Protein AF-A0A225AZ23-F1 (afdb_monomer_lite)

Structure (mmCIF, N/CA/C/O backbone):
data_AF-A0A225AZ23-F1
#
_entry.id   AF-A0A225AZ23-F1
#
loop_
_atom_site.group_PDB
_atom_site.id
_atom_site.type_symbol
_atom_site.label_atom_id
_atom_site.label_alt_id
_atom_site.label_comp_id
_atom_site.label_asym_id
_atom_site.label_entity_id
_atom_site.label_seq_id
_atom_site.pdbx_PDB_ins_code
_atom_site.Cartn_x
_atom_site.Cartn_y
_atom_site.Cartn_z
_atom_site.occupancy
_atom_site.B_iso_or_equiv
_atom_site.auth_seq_id
_atom_site.auth_comp_id
_atom_site.auth_asym_id
_atom_site.auth_atom_id
_atom_site.pdbx_PDB_model_num
ATOM 1 N N . MET A 1 1 ? -19.094 1.495 -18.536 1.00 59.00 1 MET A N 1
ATOM 2 C CA . MET A 1 1 ? -19.875 0.259 -18.294 1.00 59.00 1 MET A CA 1
ATOM 3 C C . MET A 1 1 ? -19.667 -0.311 -16.886 1.00 59.00 1 MET A C 1
ATOM 5 O O . MET A 1 1 ? -20.635 -0.439 -16.157 1.00 59.00 1 MET A O 1
ATOM 9 N N . PHE A 1 2 ? -18.431 -0.563 -16.441 1.00 72.12 2 PHE A N 1
ATOM 10 C CA . PHE A 1 2 ? -18.145 -1.158 -15.122 1.00 72.12 2 PHE A CA 1
ATOM 11 C C . PHE A 1 2 ? -18.765 -0.432 -13.899 1.00 72.12 2 PHE A C 1
ATOM 13 O O . PHE A 1 2 ? -19.426 -1.056 -13.073 1.00 72.12 2 PHE A O 1
ATOM 20 N N . ARG A 1 3 ? -18.607 0.899 -13.797 1.00 72.56 3 ARG A N 1
ATOM 21 C CA . ARG A 1 3 ? -19.160 1.708 -12.685 1.00 72.56 3 ARG A CA 1
ATOM 22 C C . ARG A 1 3 ? -20.689 1.621 -12.581 1.00 72.56 3 ARG A C 1
ATOM 24 O O . ARG A 1 3 ? -21.229 1.730 -11.488 1.00 72.56 3 ARG A O 1
ATOM 31 N N . PHE A 1 4 ? -21.365 1.403 -13.708 1.00 80.44 4 PHE A N 1
ATOM 32 C CA . PHE A 1 4 ? -22.816 1.248 -13.760 1.00 80.44 4 PHE A CA 1
ATOM 33 C C . PHE A 1 4 ? -23.246 -0.093 -13.158 1.00 80.44 4 PHE A C 1
ATOM 35 O O . PHE A 1 4 ? -24.118 -0.120 -12.299 1.00 80.44 4 PHE A O 1
ATOM 42 N N . VAL A 1 5 ? -22.559 -1.186 -13.515 1.00 82.56 5 VAL A N 1
ATOM 43 C CA . VAL A 1 5 ? -22.797 -2.518 -12.929 1.00 82.56 5 VAL A CA 1
ATOM 44 C C . VAL A 1 5 ? -22.584 -2.491 -11.414 1.00 82.56 5 VAL A C 1
ATOM 46 O O . VAL A 1 5 ? -23.415 -2.994 -10.666 1.00 82.56 5 VAL A O 1
ATOM 49 N N . TRP A 1 6 ? -21.519 -1.833 -10.950 1.00 83.38 6 TRP A N 1
ATOM 50 C CA . TRP A 1 6 ? -21.277 -1.646 -9.518 1.00 83.38 6 TRP A CA 1
ATOM 51 C C . TRP A 1 6 ? -22.415 -0.880 -8.821 1.00 83.38 6 TRP A C 1
ATOM 53 O O . TRP A 1 6 ? -22.865 -1.294 -7.755 1.00 83.38 6 TRP A O 1
ATOM 63 N N . GLY A 1 7 ? -22.927 0.190 -9.443 1.00 81.56 7 GLY A N 1
ATOM 64 C CA . GLY A 1 7 ? -24.070 0.948 -8.925 1.00 81.56 7 GLY A CA 1
ATOM 65 C C . GLY A 1 7 ? -25.356 0.120 -8.845 1.00 81.56 7 GLY A C 1
ATOM 66 O O . GLY A 1 7 ? -26.044 0.159 -7.830 1.00 81.56 7 GLY A O 1
ATOM 67 N N . VAL A 1 8 ? -25.650 -0.693 -9.863 1.00 84.56 8 VAL A N 1
ATOM 68 C CA . VAL A 1 8 ? -26.821 -1.590 -9.871 1.00 84.56 8 VAL A CA 1
ATOM 69 C C . VAL A 1 8 ? -26.742 -2.624 -8.741 1.00 84.56 8 VAL A C 1
ATOM 71 O O . VAL A 1 8 ? -27.721 -2.828 -8.026 1.00 84.56 8 VAL A O 1
ATOM 74 N N . ILE A 1 9 ? -25.568 -3.224 -8.515 1.00 84.56 9 ILE A N 1
ATOM 75 C CA . ILE A 1 9 ? -25.352 -4.187 -7.419 1.00 84.56 9 ILE A CA 1
ATOM 76 C C . ILE A 1 9 ? -25.534 -3.514 -6.046 1.00 84.56 9 ILE A C 1
ATOM 78 O O . ILE A 1 9 ? -26.037 -4.133 -5.107 1.00 84.56 9 ILE A O 1
ATOM 82 N N . LEU A 1 10 ? -25.173 -2.234 -5.902 1.00 83.69 10 LEU A N 1
ATOM 83 C CA . LEU A 1 10 ? -25.455 -1.496 -4.669 1.00 83.69 10 LEU A CA 1
ATOM 84 C C . LEU A 1 10 ? -26.954 -1.328 -4.423 1.00 83.69 10 LEU A C 1
ATOM 86 O O . LEU A 1 10 ? -27.402 -1.591 -3.311 1.00 83.69 10 LEU A O 1
ATOM 90 N N . PHE A 1 11 ? -27.739 -0.975 -5.441 1.00 84.62 11 PHE A N 1
ATOM 91 C CA . PHE A 1 11 ? -29.196 -0.879 -5.293 1.00 84.62 11 PHE A CA 1
ATOM 92 C C . PHE A 1 11 ? -29.840 -2.220 -4.915 1.00 84.62 11 PHE A C 1
ATOM 94 O O . PHE A 1 11 ? -30.795 -2.244 -4.140 1.00 84.62 11 PHE A O 1
ATOM 101 N N . MET A 1 12 ? -29.273 -3.347 -5.360 1.00 83.19 12 MET A N 1
ATOM 102 C CA . MET A 1 12 ? -29.745 -4.681 -4.971 1.00 83.19 12 MET A CA 1
ATOM 103 C C . MET A 1 12 ? -29.602 -4.983 -3.469 1.00 83.19 12 MET A C 1
ATOM 105 O O . MET A 1 12 ? -30.327 -5.839 -2.963 1.00 83.19 12 MET A O 1
ATOM 109 N N . HIS A 1 13 ? -28.752 -4.263 -2.724 1.00 81.94 13 HIS A N 1
ATOM 110 C CA . HIS A 1 13 ? -28.666 -4.431 -1.266 1.00 81.94 13 HIS A CA 1
ATOM 111 C C . HIS A 1 13 ? -29.956 -4.018 -0.547 1.00 81.94 13 HIS A C 1
ATOM 113 O O . HIS A 1 13 ? -30.264 -4.584 0.495 1.00 81.94 13 HIS A O 1
ATOM 119 N N . VAL A 1 14 ? -30.724 -3.073 -1.102 1.00 81.88 14 VAL A N 1
ATOM 120 C CA . VAL A 1 14 ? -31.993 -2.606 -0.512 1.00 81.88 14 VAL A CA 1
ATOM 121 C C . VAL A 1 14 ? -33.090 -3.673 -0.624 1.00 81.88 14 VAL A C 1
ATOM 123 O O . VAL A 1 14 ? -34.005 -3.721 0.193 1.00 81.88 14 VAL A O 1
ATOM 126 N N . VAL A 1 15 ? -32.989 -4.550 -1.625 1.00 83.50 15 VAL A N 1
ATOM 127 C CA . VAL A 1 15 ? -33.988 -5.590 -1.921 1.00 83.50 15 VAL A CA 1
ATOM 128 C C . VAL A 1 15 ? -33.684 -6.903 -1.184 1.00 83.50 15 VAL A C 1
ATOM 130 O O . VAL A 1 15 ? -34.576 -7.725 -0.989 1.00 83.50 15 VAL A O 1
ATOM 133 N N . CYS A 1 16 ? -32.443 -7.105 -0.732 1.00 79.12 16 CYS A N 1
ATOM 134 C CA . CYS A 1 16 ? -32.039 -8.318 -0.024 1.00 79.12 16 CYS A CA 1
ATOM 135 C C . CYS A 1 16 ? -32.591 -8.341 1.406 1.00 79.12 16 CYS A C 1
ATOM 137 O O . CYS A 1 16 ? -32.122 -7.598 2.265 1.00 79.12 16 CYS A O 1
ATOM 139 N N . LYS A 1 17 ? -33.551 -9.234 1.668 1.00 79.06 17 LYS A N 1
ATOM 140 C CA . LYS A 1 17 ? -34.103 -9.474 3.014 1.00 79.06 17 LYS A CA 1
ATOM 141 C C . LYS A 1 17 ? -33.545 -10.725 3.700 1.00 79.06 17 LYS A C 1
ATOM 143 O O . LYS A 1 17 ? -33.697 -10.864 4.908 1.00 79.06 17 LYS A O 1
ATOM 148 N N . ASP A 1 18 ? -32.842 -11.578 2.954 1.00 87.38 18 ASP A N 1
ATOM 149 C CA . ASP A 1 18 ? -32.294 -12.847 3.438 1.00 87.38 18 ASP A CA 1
ATOM 150 C C . ASP A 1 18 ? -30.763 -12.829 3.519 1.00 87.38 18 ASP A C 1
ATOM 152 O O . ASP A 1 18 ? -30.079 -12.250 2.669 1.00 87.38 18 ASP A O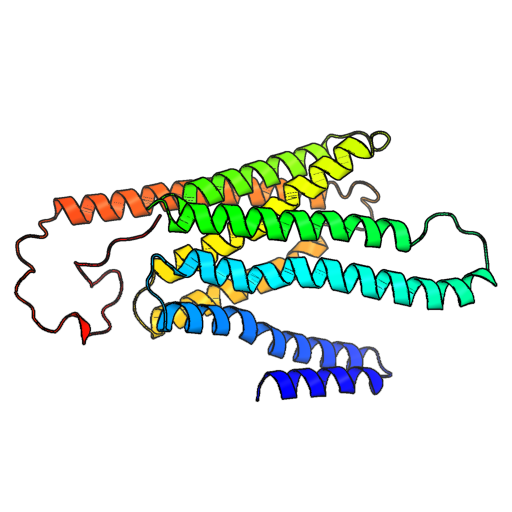 1
ATOM 156 N N . TRP A 1 19 ? -30.208 -13.542 4.507 1.00 82.69 19 TRP A N 1
ATOM 157 C CA . TRP A 1 19 ? -28.757 -13.660 4.715 1.00 82.69 19 TRP A CA 1
ATOM 158 C C . TRP A 1 19 ? -28.029 -14.235 3.491 1.00 82.69 19 TRP A C 1
ATOM 160 O O . TRP A 1 19 ? -26.973 -13.741 3.094 1.00 82.69 19 TRP A O 1
ATOM 170 N N . SER A 1 20 ? -28.627 -15.245 2.850 1.00 83.88 20 SER A N 1
ATOM 171 C CA . SER A 1 20 ? -28.089 -15.844 1.624 1.00 83.88 20 SER A CA 1
ATOM 172 C C . SER A 1 20 ? -28.038 -14.831 0.471 1.00 83.88 20 SER A C 1
ATOM 174 O O . SER A 1 20 ? -27.006 -14.696 -0.191 1.00 83.88 20 SER A O 1
ATOM 176 N N . GLY A 1 21 ? -29.104 -14.038 0.295 1.00 82.88 21 GLY A N 1
ATOM 177 C CA . GLY A 1 21 ? -29.166 -12.980 -0.717 1.00 82.88 21 GLY A CA 1
ATOM 178 C C . GLY A 1 21 ? -28.124 -11.886 -0.482 1.00 82.88 21 GLY A C 1
ATOM 179 O O . GLY A 1 21 ? -27.417 -11.490 -1.408 1.00 82.88 21 GLY A O 1
ATOM 180 N N . LEU A 1 22 ? -27.939 -11.464 0.772 1.00 84.75 22 LEU A N 1
ATOM 181 C CA . LEU A 1 22 ? -26.926 -10.471 1.131 1.00 84.75 22 LEU A CA 1
ATOM 182 C C . LEU A 1 22 ? -25.501 -10.959 0.819 1.00 84.75 22 LEU A C 1
ATOM 184 O O . LEU A 1 22 ? -24.683 -10.193 0.305 1.00 84.75 22 LEU A O 1
ATOM 188 N N . MET A 1 23 ? -25.199 -12.230 1.097 1.00 84.50 23 MET A N 1
ATOM 189 C CA . MET A 1 23 ? -23.891 -12.820 0.795 1.00 84.50 23 MET A CA 1
ATOM 190 C C . MET A 1 23 ? -23.648 -12.945 -0.713 1.00 84.50 23 MET A C 1
ATOM 192 O O . MET A 1 23 ? -22.548 -12.635 -1.173 1.00 84.50 23 MET A O 1
ATOM 196 N N . ALA A 1 24 ? -24.670 -13.312 -1.494 1.00 85.06 24 ALA A N 1
ATOM 197 C CA . ALA A 1 24 ? -24.581 -13.359 -2.953 1.00 85.06 24 ALA A CA 1
ATOM 198 C C . ALA A 1 24 ? -24.284 -11.973 -3.548 1.00 85.06 24 ALA A C 1
ATOM 200 O O . ALA A 1 24 ? -23.360 -11.818 -4.348 1.00 85.06 24 ALA A O 1
ATOM 201 N N . VAL A 1 25 ? -24.994 -10.931 -3.106 1.00 86.06 25 VAL A N 1
ATOM 202 C CA . VAL A 1 25 ? -24.749 -9.562 -3.583 1.00 86.06 25 VAL A CA 1
ATOM 203 C C . VAL A 1 25 ? -23.354 -9.069 -3.178 1.00 86.06 25 VAL A C 1
ATOM 205 O O . VAL A 1 25 ? -22.659 -8.461 -3.994 1.00 86.06 25 VAL A O 1
ATOM 208 N N . ARG A 1 26 ? -22.881 -9.385 -1.964 1.00 84.44 26 ARG A N 1
ATOM 209 C CA . ARG A 1 26 ? -21.507 -9.067 -1.529 1.00 84.44 26 ARG A CA 1
ATOM 210 C C . ARG A 1 26 ? -20.441 -9.770 -2.365 1.00 84.44 26 ARG A C 1
ATOM 212 O O . ARG A 1 26 ? -19.414 -9.160 -2.665 1.00 84.44 26 ARG A O 1
ATOM 219 N N . PHE A 1 27 ? -20.686 -11.015 -2.762 1.00 84.75 27 PHE A N 1
ATOM 220 C CA . PHE A 1 27 ? -19.796 -11.760 -3.646 1.00 84.75 27 PHE A CA 1
ATOM 221 C C . PHE A 1 27 ? -19.655 -11.064 -5.009 1.00 84.75 27 PHE A C 1
ATOM 223 O O . PHE A 1 27 ? -18.538 -10.752 -5.430 1.00 84.75 27 PHE A O 1
ATOM 230 N N . PHE A 1 28 ? -20.772 -10.711 -5.654 1.00 84.56 28 PHE A N 1
ATOM 231 C CA . PHE A 1 28 ? -20.747 -9.995 -6.936 1.00 84.56 28 PHE A CA 1
ATOM 232 C C . PHE A 1 28 ? -20.162 -8.583 -6.822 1.00 84.56 28 PHE A C 1
ATOM 234 O O . PHE A 1 28 ? -19.438 -8.134 -7.713 1.00 84.56 28 PHE A O 1
ATOM 241 N N . LEU A 1 29 ? -20.403 -7.893 -5.704 1.00 82.75 29 LEU A N 1
ATOM 242 C CA . LEU A 1 29 ? -19.778 -6.603 -5.418 1.00 82.75 29 LEU A CA 1
ATOM 243 C C . LEU A 1 29 ? -18.247 -6.728 -5.337 1.00 82.75 29 LEU A C 1
ATOM 245 O O . LEU A 1 29 ? -17.526 -5.871 -5.854 1.00 82.75 29 LEU A O 1
ATOM 249 N N . GLY A 1 30 ? -17.749 -7.807 -4.723 1.00 78.25 30 GLY A N 1
ATOM 250 C CA . GLY A 1 30 ? -16.326 -8.138 -4.664 1.00 78.25 30 GLY A CA 1
ATOM 251 C C . GLY A 1 30 ? -15.727 -8.398 -6.047 1.00 78.25 30 GLY A C 1
ATOM 252 O O . GLY A 1 30 ? -14.703 -7.800 -6.386 1.00 78.25 30 GLY A O 1
ATOM 253 N N . MET A 1 31 ? -16.401 -9.209 -6.872 1.00 79.75 31 MET A N 1
ATOM 254 C CA . MET A 1 31 ? -15.989 -9.467 -8.259 1.00 79.75 31 MET A CA 1
ATOM 255 C C . MET A 1 31 ? -15.900 -8.178 -9.073 1.00 79.75 31 MET A C 1
ATOM 257 O O . MET A 1 31 ? -14.924 -7.968 -9.792 1.00 79.75 31 MET A O 1
ATOM 261 N N . ALA A 1 32 ? -16.880 -7.284 -8.919 1.00 78.75 32 ALA A N 1
ATOM 262 C CA . ALA A 1 32 ? -16.818 -5.983 -9.554 1.00 78.75 32 ALA A CA 1
ATOM 263 C C . ALA A 1 32 ? -15.585 -5.202 -9.063 1.00 78.75 32 ALA A C 1
ATOM 265 O O . ALA A 1 32 ? -14.737 -4.802 -9.860 1.00 78.75 32 ALA A O 1
ATOM 266 N N . LYS A 1 33 ? -15.415 -5.021 -7.749 1.00 74.19 33 LYS A N 1
ATOM 267 C CA . LYS A 1 33 ? -14.332 -4.191 -7.194 1.00 74.19 33 LYS A CA 1
ATOM 268 C C . LYS A 1 33 ? -12.925 -4.646 -7.622 1.00 74.19 33 LYS A C 1
ATOM 270 O O . LYS A 1 33 ? -12.052 -3.795 -7.795 1.00 74.19 33 LYS A O 1
ATOM 275 N N . GLY A 1 34 ? -12.719 -5.946 -7.844 1.00 72.69 34 GLY A N 1
ATOM 276 C CA . GLY A 1 34 ? -11.422 -6.524 -8.215 1.00 72.69 34 GLY A CA 1
ATOM 277 C C . GLY A 1 34 ? -10.797 -5.955 -9.496 1.00 72.69 34 GLY A C 1
ATOM 278 O O . GLY A 1 34 ? -9.579 -5.863 -9.588 1.00 72.69 34 GLY A O 1
ATOM 279 N N . VAL A 1 35 ? -11.595 -5.494 -10.464 1.00 75.75 35 VAL A N 1
ATOM 280 C CA . VAL A 1 35 ? -11.080 -5.004 -11.761 1.00 75.75 35 VAL A CA 1
ATOM 281 C C . VAL A 1 35 ? -10.436 -3.616 -11.660 1.00 75.75 35 VAL A C 1
ATOM 283 O O . VAL A 1 35 ? -9.599 -3.247 -12.482 1.00 75.75 35 VAL A O 1
ATOM 286 N N . VAL A 1 36 ? -10.792 -2.834 -10.641 1.00 78.44 36 VAL A N 1
ATOM 287 C CA . VAL A 1 36 ? -10.450 -1.407 -10.560 1.00 78.44 36 VAL A CA 1
ATOM 288 C C . VAL A 1 36 ? -8.941 -1.185 -10.434 1.00 78.44 36 VAL A C 1
ATOM 290 O O . VAL A 1 36 ? -8.349 -0.436 -11.209 1.00 78.44 36 VAL A O 1
ATOM 293 N N . THR A 1 37 ? -8.308 -1.861 -9.479 1.00 76.38 37 THR A N 1
ATOM 294 C CA . THR A 1 37 ? -6.877 -1.724 -9.182 1.00 76.38 37 THR A CA 1
ATOM 295 C C . THR A 1 37 ? -5.960 -2.121 -10.353 1.00 76.38 37 THR A C 1
ATOM 297 O O . THR A 1 37 ? -5.106 -1.308 -10.718 1.00 76.38 37 THR A O 1
ATOM 300 N N . PRO A 1 38 ? -6.115 -3.296 -11.002 1.00 75.00 38 PRO A N 1
ATOM 301 C CA . PRO A 1 38 ? -5.286 -3.653 -12.153 1.00 75.00 38 PRO A CA 1
ATOM 302 C C . PRO A 1 38 ? -5.577 -2.783 -13.382 1.00 75.00 38 PRO A C 1
ATOM 304 O O . PRO A 1 38 ? -4.645 -2.451 -14.111 1.00 75.00 38 PRO A O 1
ATOM 307 N N . ALA A 1 39 ? -6.826 -2.348 -13.597 1.00 79.12 39 ALA A N 1
ATOM 308 C CA . ALA A 1 39 ? -7.153 -1.441 -14.697 1.00 79.12 39 ALA A CA 1
ATOM 309 C C . ALA A 1 39 ? -6.410 -0.103 -14.562 1.00 79.12 39 ALA A C 1
ATOM 311 O O . ALA A 1 39 ? -5.807 0.366 -15.527 1.00 79.12 39 ALA A O 1
ATOM 312 N N . PHE A 1 40 ? -6.372 0.480 -13.359 1.00 77.06 40 PHE A N 1
ATOM 313 C CA . PHE A 1 40 ? -5.620 1.714 -13.119 1.00 77.06 40 PHE A CA 1
ATOM 314 C C . PHE A 1 40 ? -4.111 1.542 -13.305 1.00 77.06 40 PHE A C 1
ATOM 316 O O . PHE A 1 40 ? -3.460 2.436 -13.854 1.00 77.06 40 PHE A O 1
ATOM 323 N N . MET A 1 41 ? -3.548 0.399 -12.906 1.00 73.88 41 MET A N 1
ATOM 324 C CA . MET A 1 41 ? -2.133 0.104 -13.149 1.00 73.88 41 MET A CA 1
ATOM 325 C C . MET A 1 41 ? -1.820 -0.047 -14.640 1.00 73.88 41 MET A C 1
ATOM 327 O O . MET A 1 41 ? -0.837 0.517 -15.123 1.00 73.88 41 MET A O 1
ATOM 331 N N . LEU A 1 42 ? -2.664 -0.747 -15.400 1.00 76.81 42 LEU A N 1
ATOM 332 C CA . LEU A 1 42 ? -2.477 -0.911 -16.844 1.00 76.81 42 LEU A CA 1
ATOM 333 C C . LEU A 1 42 ? -2.582 0.428 -17.583 1.00 76.81 42 LEU A C 1
ATOM 335 O O . LEU A 1 42 ? -1.718 0.749 -18.393 1.00 76.81 42 LEU A O 1
ATOM 339 N N . ILE A 1 43 ? -3.568 1.261 -17.241 1.00 81.44 43 ILE A N 1
ATOM 340 C CA . ILE A 1 43 ? -3.703 2.601 -17.832 1.00 81.44 43 ILE A CA 1
ATOM 341 C C . ILE A 1 43 ? -2.476 3.461 -17.504 1.00 81.44 43 ILE A C 1
ATOM 343 O O . ILE A 1 43 ? -1.902 4.093 -18.391 1.00 81.44 43 ILE A O 1
ATOM 347 N N . SER A 1 44 ? -2.028 3.446 -16.245 1.00 77.00 44 SER A N 1
ATOM 348 C CA . SER A 1 44 ? -0.877 4.246 -15.810 1.00 77.00 44 SER A CA 1
ATOM 349 C C . SER A 1 44 ? 0.435 3.805 -16.463 1.00 77.00 44 SER A C 1
ATOM 351 O O . SER A 1 44 ? 1.329 4.624 -16.649 1.00 77.00 44 SER A O 1
ATOM 353 N N . THR A 1 45 ? 0.563 2.527 -16.822 1.00 70.62 45 THR A N 1
ATOM 354 C CA . THR A 1 45 ? 1.762 1.993 -17.488 1.00 70.62 45 THR A CA 1
ATOM 355 C C . THR A 1 45 ? 1.733 2.111 -19.004 1.00 70.62 45 THR A C 1
ATOM 357 O O . THR A 1 45 ? 2.801 2.095 -19.611 1.00 70.62 45 THR A O 1
ATOM 360 N N . GLY A 1 46 ? 0.548 2.208 -19.612 1.00 73.50 46 GLY A N 1
ATOM 361 C CA . GLY A 1 46 ? 0.392 2.370 -21.057 1.00 73.50 46 GLY A CA 1
ATOM 362 C C . GLY A 1 46 ? 0.646 3.798 -21.539 1.00 73.50 46 GLY A C 1
ATOM 363 O O . GLY A 1 46 ? 1.232 3.983 -22.598 1.00 73.50 46 GLY A O 1
ATOM 364 N N . TRP A 1 47 ? 0.242 4.802 -20.755 1.00 75.06 47 TRP A N 1
ATOM 365 C CA . TRP A 1 47 ? 0.263 6.208 -21.184 1.00 75.06 47 TRP A CA 1
ATOM 366 C C . TRP A 1 47 ? 1.442 7.027 -20.645 1.00 75.06 47 TRP A C 1
ATOM 368 O O . TRP A 1 47 ? 1.666 8.140 -21.115 1.00 75.06 47 TRP A O 1
ATOM 378 N N . TYR A 1 48 ? 2.189 6.518 -19.656 1.00 75.44 48 TYR A N 1
ATOM 379 C CA . TYR A 1 48 ? 3.179 7.321 -18.932 1.00 75.44 48 TYR A CA 1
ATOM 380 C C . TYR A 1 48 ? 4.558 6.677 -18.816 1.00 75.44 48 TYR A C 1
ATOM 382 O O . TYR A 1 48 ? 4.705 5.470 -18.598 1.00 75.44 48 TYR A O 1
ATOM 390 N N . ALA A 1 49 ? 5.578 7.537 -18.895 1.00 73.69 49 ALA A N 1
ATOM 391 C CA . ALA A 1 49 ? 6.977 7.171 -18.750 1.00 73.69 49 ALA A CA 1
ATOM 392 C C . ALA A 1 49 ? 7.270 6.583 -17.362 1.00 73.69 49 ALA A C 1
ATOM 394 O O . ALA A 1 49 ? 6.687 6.988 -16.354 1.00 73.69 49 ALA A O 1
ATOM 395 N N . ARG A 1 50 ? 8.232 5.651 -17.297 1.00 68.31 50 ARG A N 1
ATOM 396 C CA . ARG A 1 50 ? 8.578 4.902 -16.072 1.00 68.31 50 ARG A CA 1
ATOM 397 C C . ARG A 1 50 ? 8.916 5.794 -14.878 1.00 68.31 50 ARG A C 1
ATOM 399 O O . ARG A 1 50 ? 8.670 5.392 -13.744 1.00 68.31 50 ARG A O 1
ATOM 406 N N . GLN A 1 51 ? 9.460 6.985 -15.119 1.00 68.25 51 GLN A N 1
ATOM 407 C CA . GLN A 1 51 ? 9.823 7.962 -14.089 1.00 68.25 51 GLN A CA 1
ATOM 408 C C . GLN A 1 51 ? 8.611 8.643 -13.426 1.00 68.25 51 GLN A C 1
ATOM 410 O O . GLN A 1 51 ? 8.650 8.876 -12.221 1.00 68.25 51 GLN A O 1
ATOM 415 N N . ASP A 1 52 ? 7.512 8.845 -14.163 1.00 78.06 52 ASP A N 1
ATOM 416 C CA . ASP A 1 52 ? 6.315 9.565 -13.690 1.00 78.06 52 ASP A CA 1
ATOM 417 C C . ASP A 1 52 ? 5.254 8.641 -13.073 1.00 78.06 52 ASP A C 1
ATOM 419 O O . ASP A 1 52 ? 4.325 9.090 -12.398 1.00 78.06 52 ASP A O 1
ATOM 423 N N . GLN A 1 53 ? 5.379 7.330 -13.298 1.00 75.81 53 GLN A N 1
ATOM 424 C CA . GLN A 1 53 ? 4.498 6.302 -12.737 1.00 75.81 53 GLN A CA 1
ATOM 425 C C . GLN A 1 53 ? 4.262 6.420 -11.214 1.00 75.81 53 GLN A C 1
ATOM 427 O O . GLN A 1 53 ? 3.098 6.347 -10.815 1.00 75.81 53 GLN A O 1
ATOM 432 N N . PRO A 1 54 ? 5.278 6.614 -10.342 1.00 77.12 54 PRO A N 1
ATOM 433 C CA . PRO A 1 54 ? 5.064 6.684 -8.894 1.00 77.12 54 PRO A CA 1
ATOM 434 C C . PRO A 1 54 ? 4.198 7.870 -8.464 1.00 77.12 54 PRO A C 1
ATOM 436 O O . PRO A 1 54 ? 3.322 7.681 -7.628 1.00 77.12 54 PRO A O 1
ATOM 439 N N . LEU A 1 55 ? 4.382 9.060 -9.047 1.00 80.94 55 LEU A N 1
ATOM 440 C CA . LEU A 1 55 ? 3.587 10.243 -8.698 1.00 80.94 55 LEU A CA 1
ATOM 441 C C . LEU A 1 55 ? 2.113 10.044 -9.065 1.00 80.94 55 LEU A C 1
ATOM 443 O O . LEU A 1 55 ? 1.219 10.370 -8.291 1.00 80.94 55 LEU A O 1
ATOM 447 N N . ARG A 1 56 ? 1.851 9.472 -10.243 1.00 80.56 56 ARG A N 1
ATOM 448 C CA . ARG A 1 56 ? 0.484 9.267 -10.739 1.00 80.56 56 ARG A CA 1
ATOM 449 C C . ARG A 1 56 ? -0.235 8.178 -9.957 1.00 80.56 56 ARG A C 1
ATOM 451 O O . ARG A 1 56 ? -1.381 8.373 -9.567 1.00 80.56 56 ARG A O 1
ATOM 458 N N . MET A 1 57 ? 0.434 7.054 -9.693 1.00 80.62 57 MET A N 1
ATOM 459 C CA . MET A 1 57 ? -0.120 6.013 -8.824 1.00 80.62 57 MET A CA 1
ATOM 460 C C . MET A 1 57 ? -0.331 6.544 -7.404 1.00 80.62 57 MET A C 1
ATOM 462 O O . MET A 1 57 ? -1.384 6.293 -6.830 1.00 80.62 57 MET A O 1
ATOM 466 N N . GLY A 1 58 ? 0.609 7.342 -6.887 1.00 79.81 58 GLY A N 1
ATOM 467 C CA . GLY A 1 58 ? 0.459 8.087 -5.639 1.00 79.81 58 GLY A CA 1
ATOM 468 C C . GLY A 1 58 ? -0.813 8.919 -5.628 1.00 79.81 58 GLY A C 1
ATOM 469 O O . GLY A 1 58 ? -1.683 8.685 -4.805 1.00 79.81 58 GLY A O 1
ATOM 470 N N . PHE A 1 59 ? -0.982 9.809 -6.603 1.00 83.94 59 PHE A N 1
ATOM 471 C CA . PHE A 1 59 ? -2.162 10.661 -6.722 1.00 83.94 59 PHE A CA 1
ATOM 472 C C . PHE A 1 59 ? -3.478 9.867 -6.777 1.00 83.94 59 PHE A C 1
ATOM 474 O O . PHE A 1 59 ? -4.432 10.200 -6.077 1.00 83.94 59 PHE A O 1
ATOM 481 N N . TRP A 1 60 ? -3.532 8.783 -7.560 1.00 79.88 60 TRP A N 1
ATOM 482 C CA . TRP A 1 60 ? -4.721 7.929 -7.638 1.00 79.88 60 TRP A CA 1
ATOM 483 C C . TRP A 1 60 ? -5.052 7.249 -6.313 1.00 79.88 60 TRP A C 1
ATOM 485 O O . TRP A 1 60 ? -6.212 7.210 -5.909 1.00 79.88 60 TRP A O 1
ATOM 495 N N . PHE A 1 61 ? -4.048 6.706 -5.633 1.00 80.31 61 PHE A N 1
ATOM 496 C CA . PHE A 1 61 ? -4.257 6.049 -4.351 1.00 80.31 61 PHE A CA 1
ATOM 497 C C . PHE A 1 61 ? -4.468 7.043 -3.206 1.00 80.31 61 PHE A C 1
ATOM 499 O O . PHE A 1 61 ? -5.094 6.681 -2.217 1.00 80.31 61 PHE A O 1
ATOM 506 N N . SER A 1 62 ? -4.038 8.299 -3.345 1.00 82.19 62 SER A N 1
ATOM 507 C CA . SER A 1 62 ? -4.247 9.365 -2.357 1.00 82.19 62 SER A CA 1
ATOM 508 C C . SER A 1 62 ? -5.727 9.692 -2.170 1.00 82.19 62 SER A C 1
ATOM 510 O O . SER A 1 62 ? -6.138 10.140 -1.099 1.00 82.19 62 SER A O 1
ATOM 512 N N . PHE A 1 63 ? -6.567 9.368 -3.159 1.00 82.00 63 PHE A N 1
ATOM 513 C CA . PHE A 1 63 ? -8.018 9.396 -2.991 1.00 82.00 63 PHE A CA 1
ATOM 514 C C . PHE A 1 63 ? -8.528 8.425 -1.921 1.00 82.00 63 PHE A C 1
ATOM 516 O O . PHE A 1 63 ? -9.633 8.632 -1.431 1.00 82.00 63 PHE A O 1
ATOM 523 N N . ASN A 1 64 ? -7.758 7.405 -1.527 1.00 81.00 64 ASN A N 1
ATOM 524 C CA . ASN A 1 64 ? -8.103 6.550 -0.392 1.00 81.00 64 ASN A CA 1
ATOM 525 C C . ASN A 1 64 ? -8.083 7.350 0.919 1.00 81.00 64 ASN A C 1
ATOM 527 O O . ASN A 1 64 ? -9.104 7.420 1.600 1.00 81.00 64 ASN A O 1
ATOM 531 N N . GLY A 1 65 ? -6.991 8.073 1.191 1.00 78.44 65 GLY A N 1
ATOM 532 C CA . GLY A 1 65 ? -6.901 8.974 2.345 1.00 78.44 65 GLY A CA 1
ATOM 533 C C . GLY A 1 65 ? -7.999 10.044 2.342 1.00 78.44 65 GLY A C 1
ATOM 534 O O . GLY A 1 65 ? -8.666 10.254 3.354 1.00 78.44 65 GLY A O 1
ATOM 535 N N . ILE A 1 66 ? -8.286 10.654 1.183 1.00 82.75 66 ILE A N 1
ATOM 536 C CA . ILE A 1 66 ? -9.398 11.616 1.046 1.00 82.75 66 ILE A CA 1
ATOM 537 C C . ILE A 1 66 ? -10.751 10.948 1.334 1.00 82.75 66 ILE A C 1
ATOM 539 O O . ILE A 1 66 ? -11.574 11.511 2.056 1.00 82.75 66 ILE A O 1
ATOM 543 N N . ALA A 1 67 ? -10.995 9.749 0.799 1.00 80.38 67 ALA A N 1
ATOM 544 C CA . ALA A 1 67 ? -12.226 9.005 1.046 1.00 80.38 67 ALA A CA 1
ATOM 545 C C . ALA A 1 67 ? -12.382 8.632 2.525 1.00 80.38 67 ALA A C 1
ATOM 547 O O . ALA A 1 67 ? -13.505 8.607 3.018 1.00 80.38 67 ALA A O 1
ATOM 548 N N . GLN A 1 68 ? -11.286 8.395 3.247 1.00 75.31 68 GLN A N 1
ATOM 549 C CA . GLN A 1 68 ? -11.319 8.145 4.684 1.00 75.31 68 GLN A CA 1
ATOM 550 C C . GLN A 1 68 ? -11.656 9.411 5.483 1.00 75.31 68 GLN A C 1
ATOM 552 O O . GLN A 1 68 ? -12.437 9.337 6.429 1.00 75.31 68 GLN A O 1
ATOM 557 N N . ILE A 1 69 ? -11.153 10.580 5.070 1.00 79.94 69 ILE A N 1
ATOM 558 C CA . ILE A 1 69 ? -11.506 11.873 5.680 1.00 79.94 69 ILE A CA 1
ATOM 559 C C . ILE A 1 69 ? -12.989 12.186 5.444 1.00 79.94 69 ILE A C 1
ATOM 561 O O . ILE A 1 69 ? -13.741 12.403 6.394 1.00 79.94 69 ILE A O 1
ATOM 565 N N . VAL A 1 70 ? -13.428 12.172 4.181 1.00 81.00 70 VAL A N 1
ATOM 566 C CA . VAL A 1 70 ? -14.817 12.481 3.804 1.00 81.00 70 VAL A CA 1
ATOM 567 C C . VAL A 1 70 ? -15.773 11.429 4.362 1.00 81.00 70 VAL A C 1
ATOM 569 O O . VAL A 1 70 ? -16.814 11.774 4.910 1.00 81.00 70 VAL A O 1
ATOM 572 N N . GLY A 1 71 ? -15.414 10.149 4.278 1.00 73.06 71 GLY A N 1
ATOM 573 C CA . GLY A 1 71 ? -16.187 9.044 4.838 1.00 73.06 71 GLY A CA 1
ATOM 574 C C . GLY A 1 71 ? -16.298 9.128 6.357 1.00 73.06 71 GLY A C 1
ATOM 575 O O . GLY A 1 71 ? -17.387 8.939 6.892 1.00 73.06 71 GLY A O 1
ATOM 576 N N . GLY A 1 72 ? -15.214 9.493 7.047 1.00 71.44 72 GLY A N 1
ATOM 577 C CA . GLY A 1 72 ? -15.232 9.775 8.480 1.00 71.44 72 GLY A CA 1
ATOM 578 C C . GLY A 1 72 ? -16.173 10.930 8.824 1.00 71.44 72 GLY A C 1
ATOM 579 O O . GLY A 1 72 ? -16.948 10.826 9.770 1.00 71.44 72 GLY A O 1
ATOM 580 N N . LEU A 1 73 ? -16.177 11.999 8.021 1.00 73.81 73 LEU A N 1
ATOM 581 C CA . LEU A 1 73 ? -17.025 13.175 8.249 1.00 73.81 73 LEU A CA 1
ATOM 582 C C . LEU A 1 73 ? -18.504 12.871 7.997 1.00 73.81 73 LEU A C 1
ATOM 584 O O . LEU A 1 73 ? -19.365 13.235 8.796 1.00 73.81 73 LEU A O 1
ATOM 588 N N . LEU A 1 74 ? -18.800 12.156 6.913 1.00 72.31 74 LEU A N 1
ATOM 589 C CA . LEU A 1 74 ? -20.152 11.707 6.595 1.00 72.31 74 LEU A CA 1
ATOM 590 C C . LEU A 1 74 ? -20.668 10.726 7.647 1.00 72.31 74 LEU A C 1
ATOM 592 O O . LEU A 1 74 ? -21.800 10.860 8.100 1.00 72.31 74 LEU A O 1
ATOM 596 N N . SER A 1 75 ? -19.837 9.779 8.086 1.00 66.62 75 SER A N 1
ATOM 597 C CA . SER A 1 75 ? -20.190 8.843 9.156 1.00 66.62 75 SER A CA 1
ATOM 598 C C . SER A 1 75 ? -20.395 9.560 10.493 1.00 66.62 75 SER A C 1
ATOM 600 O O . SER A 1 75 ? -21.294 9.195 11.244 1.00 66.62 75 SER A O 1
ATOM 602 N N . TYR A 1 76 ? -19.620 10.609 10.782 1.00 66.50 76 TYR A N 1
ATOM 603 C CA . TYR A 1 76 ? -19.816 11.464 11.954 1.00 66.50 76 TYR A CA 1
ATOM 604 C C . TYR A 1 76 ? -21.159 12.211 11.899 1.00 66.50 76 TYR A C 1
ATOM 606 O O . TYR A 1 76 ? -21.902 12.214 12.883 1.00 66.50 76 TYR A O 1
ATOM 614 N N . GLY A 1 77 ? -21.506 12.790 10.743 1.00 65.00 77 GLY A N 1
ATOM 615 C CA . GLY A 1 77 ? -22.776 13.493 10.535 1.00 65.00 77 GLY A CA 1
ATOM 616 C C . GLY A 1 77 ? -23.999 12.568 10.569 1.00 65.00 77 GLY A C 1
ATOM 617 O O . GLY A 1 77 ? -24.984 12.864 11.241 1.00 65.00 77 GLY A O 1
ATOM 618 N N . LEU A 1 78 ? -23.927 11.406 9.914 1.00 63.50 78 LEU A N 1
ATOM 619 C CA . LEU A 1 78 ? -24.983 10.385 9.956 1.00 63.50 78 LEU A CA 1
ATOM 620 C C . LEU A 1 78 ? -25.118 9.759 11.350 1.00 63.50 78 LEU A C 1
ATOM 622 O O . LEU A 1 78 ? -26.231 9.499 11.811 1.00 63.50 78 LEU A O 1
ATOM 626 N N . GLY A 1 79 ? -23.989 9.563 12.035 1.00 61.69 79 GLY A N 1
ATOM 627 C CA . GLY A 1 79 ? -23.935 9.104 13.417 1.00 61.69 79 GLY A CA 1
ATOM 628 C C . GLY A 1 79 ? -24.660 10.053 14.364 1.00 61.69 79 GLY A C 1
ATOM 629 O O . GLY A 1 79 ? -25.408 9.583 15.210 1.00 61.69 79 GLY A O 1
ATOM 630 N N . HIS A 1 80 ? -24.542 11.372 14.180 1.00 61.00 80 HIS A N 1
ATOM 631 C CA . HIS A 1 80 ? -25.297 12.349 14.972 1.00 61.00 80 HIS A CA 1
ATOM 632 C C . HIS A 1 80 ? -26.812 12.196 14.811 1.00 61.00 80 HIS A C 1
ATOM 634 O O . HIS A 1 80 ? -27.530 12.244 15.803 1.00 61.00 80 HIS A O 1
ATOM 640 N N . ILE A 1 81 ? -27.297 11.948 13.593 1.00 58.53 81 ILE A N 1
ATOM 641 C CA . ILE A 1 81 ? -28.732 11.783 13.314 1.00 58.53 81 ILE A CA 1
ATOM 642 C C . ILE A 1 81 ? -29.277 10.499 13.967 1.00 58.53 81 ILE A C 1
ATOM 644 O O . ILE A 1 81 ? -30.363 10.509 14.539 1.00 58.53 81 ILE A O 1
ATOM 648 N N . HIS A 1 82 ? -28.513 9.401 13.940 1.00 52.06 82 HIS A N 1
ATOM 649 C CA . HIS A 1 82 ? -28.894 8.139 14.593 1.00 52.06 82 HIS A CA 1
ATOM 650 C C . HIS A 1 82 ? -28.742 8.173 16.123 1.00 52.06 82 HIS A C 1
ATOM 652 O O . HIS A 1 82 ? -29.554 7.589 16.839 1.00 52.06 82 HIS A O 1
ATOM 658 N N . VAL A 1 83 ? -27.717 8.854 16.642 1.00 52.88 83 VAL A N 1
ATOM 659 C CA . VAL A 1 83 ? -27.489 9.022 18.086 1.00 52.88 83 VAL A CA 1
ATOM 660 C C . VAL A 1 83 ? -28.537 9.953 18.695 1.00 52.88 83 VAL A C 1
ATOM 662 O O . VAL A 1 83 ? -28.966 9.691 19.808 1.00 52.88 83 VAL A O 1
ATOM 665 N N . PHE A 1 84 ? -29.052 10.951 17.968 1.00 50.53 84 PHE A N 1
ATOM 666 C CA . PHE A 1 84 ? -30.190 11.759 18.433 1.00 50.53 84 PHE A CA 1
ATOM 667 C C . PHE A 1 84 ? -31.464 10.916 18.656 1.00 50.53 84 PHE A C 1
ATOM 669 O O . PHE A 1 84 ? -32.242 11.215 19.556 1.00 50.53 84 PHE A O 1
ATOM 676 N N . GLY A 1 85 ? -31.651 9.830 17.892 1.00 47.59 85 GLY A N 1
ATOM 677 C CA . GLY A 1 85 ? -32.719 8.845 18.113 1.00 47.59 85 GLY A CA 1
ATOM 678 C C . GLY A 1 85 ? -32.427 7.848 19.244 1.00 47.59 85 GLY A C 1
ATOM 679 O O . GLY A 1 85 ? -33.332 7.498 19.995 1.00 47.59 85 GLY A O 1
ATOM 680 N N . ASN A 1 86 ? -31.166 7.428 19.412 1.00 41.81 86 ASN A N 1
ATOM 681 C CA . ASN A 1 86 ? -30.746 6.505 20.480 1.00 41.81 86 ASN A CA 1
ATOM 682 C C . ASN A 1 86 ? -30.478 7.188 21.836 1.00 41.81 86 ASN A C 1
ATOM 684 O O . ASN A 1 86 ? -30.461 6.512 22.852 1.00 41.81 86 ASN A O 1
ATOM 688 N N . LEU A 1 87 ? -30.325 8.514 21.907 1.00 44.25 87 LEU A N 1
ATOM 689 C CA . LEU A 1 87 ? -30.214 9.265 23.170 1.00 44.25 87 LEU A CA 1
ATOM 690 C C . LEU A 1 87 ? -31.527 9.287 23.980 1.00 44.25 87 LEU A C 1
ATOM 692 O O . LEU A 1 87 ? -31.512 9.676 25.144 1.00 44.25 87 LEU A O 1
ATOM 696 N N . LEU A 1 88 ? -32.639 8.817 23.402 1.00 45.81 88 LEU A N 1
ATOM 697 C CA . LEU A 1 88 ? -33.864 8.461 24.131 1.00 45.81 88 LEU A CA 1
ATOM 698 C C . LEU A 1 88 ? -33.764 7.098 24.848 1.00 45.81 88 LEU A C 1
ATOM 700 O O . LEU A 1 88 ? -34.594 6.811 25.706 1.00 45.81 88 LEU A O 1
ATOM 704 N N . VAL A 1 89 ? -32.756 6.273 24.537 1.00 41.72 89 VAL A N 1
ATOM 705 C CA . VAL A 1 89 ? -32.565 4.923 25.087 1.00 41.72 89 VAL A CA 1
ATOM 706 C C . VAL A 1 89 ? -31.087 4.701 25.471 1.00 41.72 89 VAL A C 1
ATOM 708 O O . VAL A 1 89 ? -30.276 4.206 24.699 1.00 41.72 89 VAL A O 1
ATOM 711 N N . GLU A 1 90 ? -30.770 5.061 26.717 1.00 34.22 90 GLU A N 1
ATOM 712 C CA . GLU A 1 90 ? -29.718 4.469 27.572 1.00 34.22 90 GLU A CA 1
ATOM 713 C C . GLU A 1 90 ? -28.213 4.693 27.268 1.00 34.22 90 GLU A C 1
ATOM 715 O O . GLU A 1 90 ? -27.524 3.919 26.613 1.00 34.22 90 GLU A O 1
ATOM 720 N N . ASN A 1 91 ? -27.655 5.718 27.926 1.00 44.88 91 ASN A N 1
ATOM 721 C CA . ASN A 1 91 ? -26.556 5.637 28.915 1.00 44.88 91 ASN A CA 1
ATOM 722 C C . ASN A 1 91 ? -25.475 4.522 28.823 1.00 44.88 91 ASN A C 1
ATOM 724 O O . ASN A 1 91 ? -25.206 3.869 29.828 1.00 44.88 91 ASN A O 1
ATOM 728 N N . PHE A 1 92 ? -24.735 4.370 27.717 1.00 39.06 92 PHE A N 1
ATOM 729 C CA . PHE A 1 92 ? -23.507 3.542 27.721 1.00 39.06 92 PHE A CA 1
ATOM 730 C C . PHE A 1 92 ? -22.319 4.154 26.952 1.00 39.06 92 PHE A C 1
ATOM 732 O O . PHE A 1 92 ? -21.891 3.693 25.901 1.00 39.06 92 PHE A O 1
ATOM 739 N N . GLY A 1 93 ? -21.724 5.193 27.534 1.00 49.38 93 GLY A N 1
ATOM 740 C CA . GLY A 1 93 ? -20.331 5.119 27.999 1.00 49.38 93 GLY A CA 1
ATOM 741 C C . GLY A 1 93 ? -19.134 5.025 27.040 1.00 49.38 93 GLY A C 1
ATOM 742 O O . GLY A 1 93 ? -18.040 5.169 27.562 1.00 49.38 93 GLY A O 1
ATOM 743 N N . TYR A 1 94 ? -19.258 4.845 25.719 1.00 43.88 94 TYR A N 1
ATOM 744 C CA . TYR A 1 94 ? -18.192 5.144 24.734 1.00 43.88 94 TYR A CA 1
ATOM 745 C C . TYR A 1 94 ? -18.802 5.343 23.341 1.00 43.88 94 TYR A C 1
ATOM 747 O O . TYR A 1 94 ? -19.377 4.426 22.761 1.00 43.88 94 TYR A O 1
ATOM 755 N N . GLY A 1 95 ? -18.684 6.553 22.790 1.00 52.22 95 GLY A N 1
ATOM 756 C CA . GLY A 1 95 ? -19.321 6.901 21.522 1.00 52.22 95 GLY A CA 1
ATOM 757 C C . GLY A 1 95 ? -18.557 6.377 20.306 1.00 52.22 95 GLY A C 1
ATOM 758 O O . GLY A 1 95 ? -17.370 6.652 20.141 1.00 52.22 95 GLY A O 1
ATOM 759 N N . THR A 1 96 ? -19.278 5.756 19.371 1.00 53.59 96 THR A N 1
ATOM 760 C CA . THR A 1 96 ? -18.876 5.458 17.975 1.00 53.59 96 THR A CA 1
ATOM 761 C C . THR A 1 96 ? -18.283 6.676 17.232 1.00 53.59 96 THR A C 1
ATOM 763 O O . THR A 1 96 ? -17.655 6.550 16.181 1.00 53.59 96 THR A O 1
ATOM 766 N N . LEU A 1 97 ? -18.483 7.873 17.787 1.00 54.19 97 LEU A N 1
ATOM 767 C CA . LEU A 1 97 ? -17.987 9.159 17.313 1.00 54.19 97 LEU A CA 1
ATOM 768 C C . LEU A 1 97 ? -16.476 9.349 17.505 1.00 54.19 97 LEU A C 1
ATOM 770 O O . LEU A 1 97 ? -15.822 9.863 16.600 1.00 54.19 97 LEU A O 1
ATOM 774 N N . GLU A 1 98 ? -15.903 8.924 18.636 1.00 55.56 98 GLU A N 1
ATOM 775 C CA . GLU A 1 98 ? -14.490 9.198 18.951 1.00 55.56 98 GLU A CA 1
ATOM 776 C C . GLU A 1 98 ? -13.549 8.357 18.070 1.00 55.56 98 GLU A C 1
ATOM 778 O O . GLU A 1 98 ? -12.563 8.861 17.537 1.00 55.56 98 GLU A O 1
ATOM 783 N N . THR A 1 99 ? -13.907 7.098 17.801 1.00 56.53 99 THR A N 1
ATOM 784 C CA . THR A 1 99 ? -13.145 6.207 16.906 1.00 56.53 99 THR A CA 1
ATOM 785 C C . THR A 1 99 ? -13.202 6.646 15.443 1.00 56.53 99 THR A C 1
ATOM 787 O O . THR A 1 99 ? -12.211 6.515 14.725 1.00 56.53 99 THR A O 1
ATOM 790 N N . THR A 1 100 ? -14.329 7.214 15.005 1.00 61.41 100 THR A N 1
ATOM 791 C CA . THR A 1 100 ? -14.485 7.754 13.645 1.00 61.41 100 THR A CA 1
ATOM 792 C C . THR A 1 100 ? -13.668 9.038 13.463 1.00 61.41 100 THR A C 1
ATOM 794 O O . THR A 1 100 ? -13.031 9.227 12.426 1.00 61.41 100 THR A O 1
ATOM 797 N N . LEU A 1 101 ? -13.617 9.893 14.492 1.00 65.25 101 LEU A N 1
ATOM 798 C CA . LEU A 1 101 ? -12.835 11.130 14.485 1.00 65.25 101 LEU A CA 1
ATOM 799 C C . LEU A 1 101 ? -11.325 10.858 14.411 1.00 65.25 101 LEU A C 1
ATOM 801 O O . LEU A 1 101 ? -10.626 11.514 13.644 1.00 65.25 101 LEU A O 1
ATOM 805 N N . LEU A 1 102 ? -10.827 9.846 15.132 1.00 65.69 102 LEU A N 1
ATOM 806 C CA . LEU A 1 102 ? -9.412 9.442 15.096 1.00 65.69 102 LEU A CA 1
ATOM 807 C C . LEU A 1 102 ? -8.967 8.868 13.735 1.00 65.69 102 LEU A C 1
ATOM 809 O O . LEU A 1 102 ? -7.770 8.794 13.454 1.00 65.69 102 LEU A O 1
ATOM 813 N N . GLY A 1 103 ? -9.910 8.496 12.865 1.00 65.06 103 GLY A N 1
ATOM 814 C CA . GLY A 1 103 ? -9.625 8.081 11.491 1.00 65.06 103 GLY A CA 1
ATOM 815 C C . GLY A 1 103 ? -9.260 9.239 10.555 1.00 65.06 103 GLY A C 1
ATOM 816 O O . GLY A 1 103 ? -8.500 9.033 9.610 1.00 65.06 103 GLY A O 1
ATOM 817 N N . MET A 1 104 ? -9.745 10.461 10.815 1.00 75.00 104 MET A N 1
ATOM 818 C CA . MET A 1 104 ? -9.486 11.607 9.929 1.00 75.00 104 MET A CA 1
ATOM 819 C C . MET A 1 104 ? -8.011 12.040 9.934 1.00 75.00 104 MET A C 1
ATOM 821 O O . MET A 1 104 ? -7.454 12.202 8.846 1.00 75.00 104 MET A O 1
ATOM 825 N N . PRO A 1 105 ? -7.334 12.182 11.096 1.00 77.31 105 PRO A N 1
ATOM 826 C CA . PRO A 1 105 ? -5.908 12.492 11.115 1.00 77.31 105 PRO A CA 1
ATOM 827 C C . PRO A 1 105 ? -5.065 11.401 10.456 1.00 77.31 105 PRO A C 1
ATOM 829 O O . PRO A 1 105 ? -4.099 11.720 9.769 1.00 77.31 105 PRO A O 1
ATOM 832 N N . ALA A 1 106 ? -5.447 10.127 10.605 1.00 74.50 106 ALA A N 1
ATOM 833 C CA . ALA A 1 106 ? -4.763 9.018 9.942 1.00 74.50 106 ALA A CA 1
ATOM 834 C C . ALA A 1 106 ? -4.852 9.132 8.410 1.00 74.50 106 ALA A C 1
ATOM 836 O O . ALA A 1 106 ? -3.826 9.064 7.738 1.00 74.50 106 ALA A O 1
ATOM 837 N N . GLY A 1 107 ? -6.045 9.405 7.866 1.00 77.50 107 GLY A N 1
ATOM 838 C CA . GLY A 1 107 ? -6.235 9.610 6.425 1.00 77.50 107 GLY A CA 1
ATOM 839 C C . GLY A 1 107 ? -5.511 10.850 5.884 1.00 77.50 107 GLY A C 1
ATOM 840 O O . GLY A 1 107 ? -4.973 10.826 4.776 1.00 77.50 107 GLY A O 1
ATOM 841 N N . ALA A 1 108 ? -5.437 11.929 6.672 1.00 81.31 108 ALA A N 1
ATOM 842 C CA . ALA A 1 108 ? -4.676 13.127 6.312 1.00 81.31 108 ALA A CA 1
ATOM 843 C C . ALA A 1 108 ? -3.162 12.866 6.294 1.00 81.31 108 ALA A C 1
ATOM 845 O O . ALA A 1 108 ? -2.477 13.280 5.357 1.00 81.31 108 ALA A O 1
ATOM 846 N N . LEU A 1 109 ? -2.644 12.146 7.294 1.00 83.88 109 LEU A N 1
ATOM 847 C CA . LEU A 1 109 ? -1.243 11.729 7.341 1.00 83.88 109 LEU A CA 1
ATOM 848 C C . LEU A 1 109 ? -0.895 10.820 6.164 1.00 83.88 109 LEU A C 1
ATOM 850 O O . LEU A 1 109 ? 0.121 11.051 5.512 1.00 83.88 109 LEU A O 1
ATOM 854 N N . GLU A 1 110 ? -1.750 9.844 5.851 1.00 83.19 110 GLU A N 1
ATOM 855 C CA . GLU A 1 110 ? -1.587 8.979 4.680 1.00 83.19 110 GLU A CA 1
ATOM 856 C C . GLU A 1 110 ? -1.483 9.813 3.398 1.00 83.19 110 GLU A C 1
ATOM 858 O O . GLU A 1 110 ? -0.515 9.677 2.652 1.00 83.19 110 GLU A O 1
ATOM 863 N N . PHE A 1 111 ? -2.428 10.731 3.170 1.00 84.38 111 PHE A N 1
ATOM 864 C CA . PHE A 1 111 ? -2.435 11.596 1.990 1.00 84.38 111 PHE A CA 1
ATOM 865 C C . PHE A 1 111 ? -1.145 12.422 1.860 1.00 84.38 111 PHE A C 1
ATOM 867 O O . PHE A 1 111 ? -0.509 12.432 0.803 1.00 84.38 111 PHE A O 1
ATOM 874 N N . VAL A 1 112 ? -0.737 13.103 2.935 1.00 87.81 112 VAL A N 1
ATOM 875 C CA . VAL A 1 112 ? 0.430 13.997 2.924 1.00 87.81 112 VAL A CA 1
ATOM 876 C C . VAL A 1 112 ? 1.727 13.210 2.738 1.00 87.81 112 VAL A C 1
ATOM 878 O O . VAL A 1 112 ? 2.524 13.547 1.858 1.00 87.81 112 VAL A O 1
ATOM 881 N N . LEU A 1 113 ? 1.934 12.144 3.520 1.00 85.38 113 LEU A N 1
ATOM 882 C CA . LEU A 1 113 ? 3.139 11.315 3.427 1.00 85.38 113 LEU A CA 1
ATOM 883 C C . LEU A 1 113 ? 3.278 10.697 2.040 1.00 85.38 113 LEU A C 1
ATOM 885 O O . LEU A 1 113 ? 4.370 10.683 1.468 1.00 85.38 113 LEU A O 1
ATOM 889 N N . MET A 1 114 ? 2.165 10.248 1.470 1.00 85.69 114 MET A N 1
ATOM 890 C CA . MET A 1 114 ? 2.161 9.637 0.157 1.00 85.69 114 MET A CA 1
ATOM 891 C C . MET A 1 114 ? 2.542 10.614 -0.949 1.00 85.69 114 MET A C 1
ATOM 893 O O . MET A 1 114 ? 3.366 10.281 -1.803 1.00 85.69 114 MET A O 1
ATOM 897 N N . MET A 1 115 ? 2.004 11.834 -0.926 1.00 87.56 115 MET A N 1
ATOM 898 C CA . MET A 1 115 ? 2.356 12.866 -1.905 1.00 87.56 115 MET A CA 1
ATOM 899 C C . MET A 1 115 ? 3.835 13.261 -1.804 1.00 87.56 115 MET A C 1
ATOM 901 O O . MET A 1 115 ? 4.513 13.363 -2.825 1.00 87.56 115 MET A O 1
ATOM 905 N N . ILE A 1 116 ? 4.370 13.408 -0.586 1.00 87.25 116 ILE A N 1
ATOM 906 C CA . ILE A 1 116 ? 5.783 13.756 -0.371 1.00 87.25 116 ILE A CA 1
ATOM 907 C C . ILE A 1 116 ? 6.703 12.635 -0.868 1.00 87.25 116 ILE A C 1
ATOM 909 O O . ILE A 1 116 ? 7.620 12.886 -1.652 1.00 87.25 116 ILE A O 1
ATOM 913 N N . ILE A 1 117 ? 6.463 11.388 -0.451 1.00 84.19 117 ILE A N 1
ATOM 914 C CA . ILE A 1 117 ? 7.345 10.258 -0.777 1.00 84.19 117 ILE A CA 1
ATOM 915 C C . ILE A 1 117 ? 7.318 9.954 -2.278 1.00 84.19 117 ILE A C 1
ATOM 917 O O . ILE A 1 117 ? 8.365 9.700 -2.879 1.00 84.19 117 ILE A O 1
ATOM 921 N N . THR A 1 118 ? 6.145 10.014 -2.909 1.00 82.62 118 THR A N 1
ATOM 922 C CA . THR A 1 118 ? 6.031 9.776 -4.355 1.00 82.62 118 THR A CA 1
ATOM 923 C C . THR A 1 118 ? 6.666 10.896 -5.178 1.00 82.62 118 THR A C 1
ATOM 925 O O . THR A 1 118 ? 7.287 10.605 -6.202 1.00 82.62 118 THR A O 1
ATOM 928 N N . PHE A 1 119 ? 6.621 12.146 -4.704 1.00 83.94 119 PHE A N 1
ATOM 929 C CA . PHE A 1 119 ? 7.350 13.263 -5.308 1.00 83.94 119 PHE A CA 1
ATOM 930 C C . PHE A 1 119 ? 8.875 13.099 -5.191 1.00 83.94 119 PHE A C 1
ATOM 932 O O . PHE A 1 119 ? 9.595 13.277 -6.174 1.00 83.94 119 PHE A O 1
ATOM 939 N N . VAL A 1 120 ? 9.381 12.681 -4.024 1.00 84.44 120 VAL A N 1
ATOM 940 C CA . VAL A 1 120 ? 10.811 12.369 -3.829 1.00 84.44 120 VAL A CA 1
ATOM 941 C C . VAL A 1 120 ? 11.259 11.240 -4.765 1.00 84.44 120 VAL A C 1
ATOM 943 O O . VAL A 1 120 ? 12.284 11.372 -5.434 1.00 84.44 120 VAL A O 1
ATOM 946 N N . CYS A 1 121 ? 10.461 10.175 -4.891 1.00 80.88 121 CYS A N 1
ATOM 947 C CA . CYS A 1 121 ? 10.743 9.045 -5.787 1.00 80.88 121 CYS A CA 1
ATOM 948 C C . CYS A 1 121 ? 10.725 9.411 -7.279 1.00 80.88 121 CYS A C 1
ATOM 950 O O . CYS A 1 121 ? 11.295 8.683 -8.094 1.00 80.88 121 CYS A O 1
ATOM 952 N N . MET A 1 122 ? 10.039 10.495 -7.649 1.00 78.44 122 MET A N 1
ATOM 953 C CA . MET A 1 122 ? 10.047 11.035 -9.008 1.00 78.44 122 MET A CA 1
ATOM 954 C C . MET A 1 122 ? 11.311 11.865 -9.263 1.00 78.44 122 MET A C 1
ATOM 956 O O . MET A 1 122 ? 11.908 11.757 -10.329 1.00 78.44 122 MET A O 1
ATOM 960 N N . LYS A 1 123 ? 11.743 12.670 -8.281 1.00 78.62 123 LYS A N 1
ATOM 961 C CA . LYS A 1 123 ? 12.903 13.565 -8.422 1.00 78.62 123 LYS A CA 1
ATOM 962 C C . LYS A 1 123 ? 14.243 12.825 -8.378 1.00 78.62 123 LYS A C 1
ATOM 964 O O . LYS A 1 123 ? 15.181 13.230 -9.059 1.00 78.62 123 LYS A O 1
ATOM 969 N N . PHE A 1 124 ? 14.344 11.758 -7.586 1.00 76.69 124 PHE A N 1
ATOM 970 C CA . PHE A 1 124 ? 15.589 11.014 -7.401 1.00 76.69 124 PHE A CA 1
ATOM 971 C C . PHE A 1 124 ? 15.491 9.596 -7.969 1.00 76.69 124 PHE A C 1
ATOM 973 O O . PHE A 1 124 ? 14.720 8.764 -7.483 1.00 76.69 124 PHE A O 1
ATOM 980 N N . ALA A 1 125 ? 16.323 9.290 -8.966 1.00 69.38 125 ALA A N 1
ATOM 981 C CA . ALA A 1 125 ? 16.387 7.961 -9.566 1.00 69.38 125 ALA A CA 1
ATOM 982 C C . ALA A 1 125 ? 16.823 6.888 -8.545 1.00 69.38 125 ALA A C 1
ATOM 984 O O . ALA A 1 125 ? 17.681 7.128 -7.698 1.00 69.38 125 ALA A O 1
ATOM 985 N N . ASN A 1 126 ? 16.249 5.685 -8.651 1.00 71.12 126 ASN A N 1
ATOM 986 C CA . ASN A 1 126 ? 16.585 4.499 -7.843 1.00 71.12 126 ASN A CA 1
ATOM 987 C C . ASN A 1 126 ? 16.424 4.642 -6.310 1.00 71.12 126 ASN A C 1
ATOM 989 O O . ASN A 1 126 ? 17.058 3.930 -5.515 1.00 71.12 126 ASN A O 1
ATOM 993 N N . THR A 1 127 ? 15.572 5.576 -5.877 1.00 81.06 127 THR A N 1
ATOM 994 C CA . THR A 1 127 ? 15.235 5.788 -4.457 1.00 81.06 127 THR A CA 1
ATOM 995 C C . THR A 1 127 ? 14.031 4.973 -3.986 1.00 81.06 127 THR A C 1
ATOM 997 O O . THR A 1 127 ? 13.789 4.885 -2.783 1.00 81.06 127 THR A O 1
ATOM 1000 N N . ARG A 1 128 ? 13.309 4.313 -4.904 1.00 82.88 128 ARG A N 1
ATOM 1001 C CA . ARG A 1 128 ? 12.006 3.680 -4.638 1.00 82.88 128 ARG A CA 1
ATOM 1002 C C . ARG A 1 128 ? 12.074 2.619 -3.543 1.00 82.88 128 ARG A C 1
ATOM 1004 O O . ARG A 1 128 ? 11.296 2.697 -2.594 1.00 82.88 128 ARG A O 1
ATOM 1011 N N . SER A 1 129 ? 13.010 1.670 -3.612 1.00 83.69 129 SER A N 1
ATOM 1012 C CA . SER A 1 129 ? 13.144 0.658 -2.552 1.00 83.69 129 SER A CA 1
ATOM 1013 C C . SER A 1 129 ? 13.667 1.222 -1.236 1.00 83.69 129 SER A C 1
ATOM 1015 O O . SER A 1 129 ? 13.275 0.709 -0.197 1.00 83.69 129 SER A O 1
ATOM 1017 N N . TYR A 1 130 ? 14.470 2.294 -1.220 1.00 86.12 130 TYR A N 1
ATOM 1018 C CA . TYR A 1 130 ? 14.845 2.928 0.052 1.00 86.12 130 TYR A CA 1
ATOM 1019 C C . TYR A 1 130 ? 13.631 3.559 0.732 1.00 86.12 130 TYR A C 1
ATOM 1021 O O . TYR A 1 130 ? 13.395 3.309 1.911 1.00 86.12 130 TYR A O 1
ATOM 1029 N N . CYS A 1 131 ? 12.822 4.310 -0.018 1.00 87.56 131 CYS A N 1
ATOM 1030 C CA . CYS A 1 131 ? 11.585 4.889 0.497 1.00 87.56 131 CYS A CA 1
ATOM 1031 C C . CYS A 1 131 ? 10.603 3.810 0.975 1.00 87.56 131 CYS A C 1
ATOM 1033 O O . CYS A 1 131 ? 9.993 3.961 2.032 1.00 87.56 131 CYS A O 1
ATOM 1035 N N . MET A 1 132 ? 10.493 2.698 0.242 1.00 88.31 132 MET A N 1
ATOM 1036 C CA . MET A 1 132 ? 9.663 1.558 0.634 1.00 88.31 132 MET A CA 1
ATOM 1037 C C . MET A 1 132 ? 10.155 0.904 1.929 1.00 88.31 132 MET A C 1
ATOM 1039 O O . MET A 1 132 ? 9.358 0.677 2.836 1.00 88.31 132 MET A O 1
ATOM 1043 N N . THR A 1 133 ? 11.459 0.645 2.048 1.00 89.06 133 THR A N 1
ATOM 1044 C CA . THR A 1 133 ? 12.053 0.064 3.257 1.00 89.06 133 THR A CA 1
ATOM 1045 C C . THR A 1 133 ? 11.858 0.977 4.464 1.00 89.06 133 THR A C 1
ATOM 1047 O O . THR A 1 13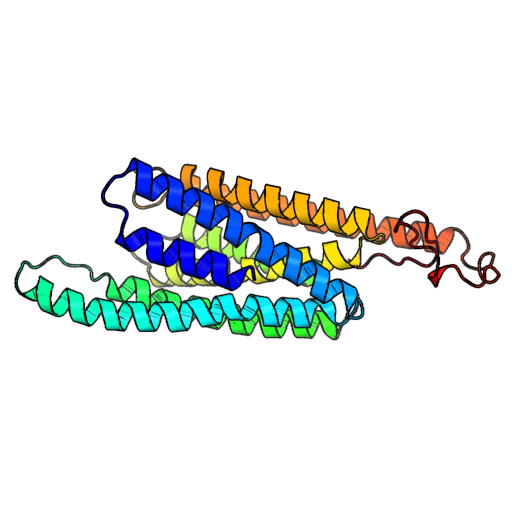3 ? 11.467 0.496 5.521 1.00 89.06 133 THR A O 1
ATOM 1050 N N . ILE A 1 134 ? 12.051 2.292 4.314 1.00 90.56 134 ILE A N 1
ATOM 1051 C CA . ILE A 1 134 ? 11.813 3.261 5.395 1.00 90.56 134 ILE A CA 1
ATOM 1052 C C . ILE A 1 134 ? 10.342 3.237 5.829 1.00 90.56 134 ILE A C 1
ATOM 1054 O O . ILE A 1 134 ? 10.065 3.151 7.023 1.00 90.56 134 ILE A O 1
ATOM 1058 N N . ALA A 1 135 ? 9.397 3.251 4.885 1.00 89.38 135 ALA A N 1
ATOM 1059 C CA . ALA A 1 135 ? 7.969 3.190 5.199 1.00 89.38 135 ALA A CA 1
ATOM 1060 C C . ALA A 1 135 ? 7.586 1.889 5.930 1.00 89.38 135 ALA A C 1
ATOM 1062 O O . ALA A 1 135 ? 6.808 1.920 6.883 1.00 89.38 135 ALA A O 1
ATOM 1063 N N . LEU A 1 136 ? 8.168 0.752 5.531 1.00 91.25 136 LEU A N 1
ATOM 1064 C CA . LEU A 1 136 ? 7.954 -0.533 6.199 1.00 91.25 136 LEU A CA 1
ATOM 1065 C C . LEU A 1 136 ? 8.589 -0.583 7.595 1.00 91.25 136 LEU A C 1
ATOM 1067 O O . LEU A 1 136 ? 7.990 -1.148 8.506 1.00 91.25 136 LEU A O 1
ATOM 1071 N N . ILE A 1 137 ? 9.762 0.029 7.790 1.00 92.50 137 ILE A N 1
ATOM 1072 C CA . ILE A 1 137 ? 10.391 0.157 9.113 1.00 92.50 137 ILE A CA 1
ATOM 1073 C C . ILE A 1 137 ? 9.516 1.012 10.033 1.00 92.50 137 ILE A C 1
ATOM 1075 O O . ILE A 1 137 ? 9.292 0.624 11.176 1.00 92.50 137 ILE A O 1
ATOM 1079 N N . LEU A 1 138 ? 8.971 2.132 9.547 1.00 91.69 138 LEU A N 1
ATOM 1080 C CA . LEU A 1 138 ? 8.042 2.959 10.326 1.00 91.69 138 LEU A CA 1
ATOM 1081 C C . LEU A 1 138 ? 6.787 2.173 10.722 1.00 91.69 138 LEU A C 1
ATOM 1083 O O . LEU A 1 138 ? 6.382 2.224 11.883 1.00 91.69 138 LEU A O 1
ATOM 1087 N N . ALA A 1 139 ? 6.221 1.387 9.803 1.00 90.06 139 ALA A N 1
ATOM 1088 C CA . ALA A 1 139 ? 5.077 0.529 10.102 1.00 90.06 139 ALA A CA 1
ATOM 1089 C C . ALA A 1 139 ? 5.421 -0.578 11.117 1.00 90.06 139 ALA A C 1
ATOM 1091 O O . ALA A 1 139 ? 4.634 -0.850 12.026 1.00 90.06 139 ALA A O 1
ATOM 1092 N N . LEU A 1 140 ? 6.618 -1.169 11.022 1.00 93.25 140 LEU A N 1
ATOM 1093 C CA . LEU A 1 140 ? 7.121 -2.147 11.986 1.00 93.25 140 LEU A CA 1
ATOM 1094 C C . LEU A 1 140 ? 7.277 -1.523 13.379 1.00 93.25 140 LEU A C 1
ATOM 1096 O O . LEU A 1 140 ? 6.769 -2.080 14.352 1.00 93.25 140 LEU A O 1
ATOM 1100 N N . VAL A 1 141 ? 7.900 -0.346 13.478 1.00 92.88 141 VAL A N 1
ATOM 1101 C CA . VAL A 1 141 ? 8.034 0.403 14.738 1.00 92.88 141 VAL A CA 1
ATOM 1102 C C . VAL A 1 141 ? 6.659 0.753 15.306 1.00 92.88 141 VAL A C 1
ATOM 1104 O O . VAL A 1 141 ? 6.416 0.513 16.485 1.00 92.88 141 VAL A O 1
ATOM 1107 N N . GLY A 1 142 ? 5.728 1.229 14.474 1.00 86.62 142 GLY A N 1
ATOM 1108 C CA . GLY A 1 142 ? 4.355 1.520 14.887 1.00 86.62 142 GLY A CA 1
ATOM 1109 C C . GLY A 1 142 ? 3.640 0.294 15.455 1.00 86.62 142 GLY A C 1
ATOM 1110 O O . GLY A 1 142 ? 3.048 0.359 16.533 1.00 86.62 142 GLY A O 1
ATOM 1111 N N . SER A 1 143 ? 3.769 -0.859 14.792 1.00 86.44 143 SER A N 1
ATOM 1112 C CA . SER A 1 143 ? 3.203 -2.121 15.285 1.00 86.44 143 SER A CA 1
ATOM 1113 C C . SER A 1 143 ? 3.860 -2.607 16.584 1.00 86.44 143 SER A C 1
ATOM 1115 O O . SER A 1 143 ? 3.152 -3.051 17.486 1.00 86.44 143 SER A O 1
ATOM 1117 N N . ALA A 1 144 ? 5.175 -2.432 16.744 1.00 89.38 144 ALA A N 1
ATOM 1118 C CA . ALA A 1 144 ? 5.885 -2.744 17.983 1.00 89.38 144 ALA A CA 1
ATOM 1119 C C . ALA A 1 144 ? 5.471 -1.817 19.140 1.00 89.38 144 ALA A C 1
ATOM 1121 O O . ALA A 1 144 ? 5.290 -2.283 20.265 1.00 89.38 144 ALA A O 1
ATOM 1122 N N . MET A 1 145 ? 5.257 -0.524 18.871 1.00 86.62 145 MET A N 1
ATOM 1123 C CA . MET A 1 145 ? 4.742 0.437 19.852 1.00 86.62 145 MET A CA 1
ATOM 1124 C C . MET A 1 145 ? 3.347 0.044 20.337 1.00 86.62 145 MET A C 1
ATOM 1126 O O . MET A 1 145 ? 3.109 0.023 21.543 1.00 86.62 145 MET A O 1
ATOM 1130 N N . VAL A 1 146 ? 2.444 -0.327 19.423 1.00 84.38 146 VAL A N 1
ATOM 1131 C CA . VAL A 1 146 ? 1.101 -0.817 19.781 1.00 84.38 146 VAL A CA 1
ATOM 1132 C C . VAL A 1 146 ? 1.183 -2.134 20.557 1.00 84.38 146 VAL A C 1
ATOM 1134 O O . VAL A 1 146 ? 0.422 -2.341 21.501 1.00 84.38 146 VAL A O 1
ATOM 1137 N N . TYR A 1 147 ? 2.128 -3.011 20.208 1.00 84.88 147 TYR A N 1
ATOM 1138 C CA . TYR A 1 147 ? 2.310 -4.283 20.899 1.00 84.88 147 TYR A CA 1
ATOM 1139 C C . TYR A 1 147 ? 2.849 -4.114 22.320 1.00 84.88 147 TYR A C 1
ATOM 1141 O O . TYR A 1 147 ? 2.374 -4.807 23.214 1.00 84.88 147 TYR A O 1
ATOM 1149 N N . ALA A 1 148 ? 3.816 -3.220 22.550 1.00 84.69 148 ALA A N 1
ATOM 1150 C CA . ALA A 1 148 ? 4.524 -3.086 23.825 1.00 84.69 148 ALA A CA 1
ATOM 1151 C C . ALA A 1 148 ? 3.893 -2.071 24.798 1.00 84.69 148 ALA A C 1
ATOM 1153 O O . ALA A 1 148 ? 4.019 -2.240 26.012 1.00 84.69 148 ALA A O 1
ATOM 1154 N N . ALA A 1 149 ? 3.201 -1.039 24.304 1.00 82.00 149 ALA A N 1
ATOM 1155 C CA . ALA A 1 149 ? 2.705 0.046 25.149 1.00 82.00 149 ALA A CA 1
ATOM 1156 C C . ALA A 1 149 ? 1.614 -0.402 26.152 1.00 82.00 149 ALA A C 1
ATOM 1158 O O . ALA A 1 149 ? 0.738 -1.203 25.810 1.00 82.00 149 ALA A O 1
ATOM 1159 N N . PRO A 1 150 ? 1.621 0.127 27.393 1.00 75.44 150 PRO A N 1
ATOM 1160 C CA . PRO A 1 150 ? 0.535 -0.077 28.347 1.00 75.44 150 PRO A CA 1
ATOM 1161 C C . PRO A 1 150 ? -0.717 0.718 27.944 1.00 75.44 150 PRO A C 1
ATOM 1163 O O . PRO A 1 150 ? -0.627 1.882 27.558 1.00 75.44 150 PRO A O 1
ATOM 1166 N N . TYR A 1 151 ? -1.901 0.119 28.116 1.00 69.69 151 TYR A N 1
ATOM 1167 C CA . TYR A 1 151 ? -3.199 0.697 27.718 1.00 69.69 151 TYR A CA 1
ATOM 1168 C C . TYR A 1 151 ? -3.522 2.068 28.292 1.00 69.69 151 TYR A C 1
ATOM 1170 O O . TYR A 1 151 ? -4.279 2.832 27.697 1.00 69.69 151 TYR A O 1
ATOM 1178 N N . HIS A 1 152 ? -2.965 2.369 29.459 1.00 72.00 152 HIS A N 1
ATOM 1179 C CA . HIS A 1 152 ? -3.187 3.642 30.118 1.00 72.00 152 HIS A CA 1
ATOM 1180 C C . HIS A 1 152 ? -2.591 4.812 29.317 1.00 72.00 152 HIS A C 1
ATOM 1182 O O . HIS A 1 152 ? -3.130 5.916 29.336 1.00 72.00 152 HIS A O 1
ATOM 1188 N N . ASN A 1 153 ? -1.528 4.566 28.542 1.00 79.38 153 ASN A N 1
ATOM 1189 C CA . ASN A 1 153 ? -0.891 5.586 27.720 1.00 79.38 153 ASN A CA 1
ATOM 1190 C C . ASN A 1 153 ? -1.479 5.608 26.298 1.00 79.38 153 ASN A C 1
ATOM 1192 O O . ASN A 1 153 ? -0.872 5.139 25.330 1.00 79.38 153 ASN A O 1
ATOM 1196 N N . LYS A 1 154 ? -2.682 6.185 26.179 1.00 75.50 154 LYS A N 1
ATOM 1197 C CA . LYS A 1 154 ? -3.396 6.357 24.901 1.00 75.50 154 LYS A CA 1
ATOM 1198 C C . LYS A 1 154 ? -2.569 7.111 23.847 1.00 75.50 154 LYS A C 1
ATOM 1200 O O . LYS A 1 154 ? -2.717 6.833 22.660 1.00 75.50 154 LYS A O 1
ATOM 1205 N N . GLY A 1 155 ? -1.677 8.015 24.265 1.00 77.25 155 GLY A N 1
ATOM 1206 C CA . GLY A 1 155 ? -0.812 8.782 23.362 1.00 77.25 155 GLY A CA 1
ATOM 1207 C C . GLY A 1 155 ? 0.154 7.896 22.573 1.00 77.25 155 GLY A C 1
ATOM 1208 O O . GLY A 1 155 ? 0.236 8.012 21.351 1.00 77.25 155 GLY A O 1
ATOM 1209 N N . THR A 1 156 ? 0.825 6.953 23.242 1.00 81.06 156 THR A N 1
ATOM 1210 C CA . THR A 1 156 ? 1.752 6.013 22.583 1.00 81.06 156 THR A CA 1
ATOM 1211 C C . THR A 1 156 ? 1.027 5.056 21.639 1.00 81.06 156 THR A C 1
ATOM 1213 O O . THR A 1 156 ? 1.527 4.770 20.552 1.00 81.06 156 THR A O 1
ATOM 1216 N N . LEU A 1 157 ? -0.167 4.589 22.020 1.00 75.88 157 LEU A N 1
ATOM 1217 C CA . LEU A 1 157 ? -0.996 3.730 21.169 1.00 75.88 157 LEU A CA 1
ATOM 1218 C C . LEU A 1 157 ? -1.445 4.458 19.896 1.00 75.88 157 LEU A C 1
ATOM 1220 O O . LEU A 1 157 ? -1.371 3.892 18.807 1.00 75.88 157 LEU A O 1
ATOM 1224 N N . LEU A 1 158 ? -1.854 5.723 20.024 1.00 77.69 158 LEU A N 1
ATOM 1225 C CA . LEU A 1 158 ? -2.274 6.542 18.891 1.00 77.69 158 LEU A CA 1
ATOM 1226 C C . LEU A 1 158 ? -1.096 6.893 17.968 1.00 77.69 158 LEU A C 1
ATOM 1228 O O . LEU A 1 158 ? -1.221 6.806 16.749 1.00 77.69 158 LEU A O 1
ATOM 1232 N N . ALA A 1 159 ? 0.067 7.220 18.536 1.00 80.19 159 ALA A N 1
ATOM 1233 C CA . ALA A 1 159 ? 1.286 7.446 17.763 1.00 80.19 159 ALA A CA 1
ATOM 1234 C C . ALA A 1 159 ? 1.703 6.187 16.982 1.00 80.19 159 ALA A C 1
ATOM 1236 O O . ALA A 1 159 ? 2.001 6.270 15.792 1.00 80.19 159 ALA A O 1
ATOM 1237 N N . GLY A 1 160 ? 1.657 5.012 17.621 1.00 80.69 160 GLY A N 1
ATOM 1238 C CA . GLY A 1 160 ? 1.923 3.734 16.958 1.00 80.69 160 GLY A CA 1
ATOM 1239 C C . GLY A 1 160 ? 0.929 3.440 15.830 1.00 80.69 160 GLY A C 1
ATOM 1240 O O . GLY A 1 160 ? 1.336 3.042 14.741 1.00 80.69 160 GLY A O 1
ATOM 1241 N N . TYR A 1 161 ? -0.358 3.720 16.050 1.00 82.12 161 TYR A N 1
ATOM 1242 C CA . TYR A 1 161 ? -1.397 3.609 15.025 1.00 82.12 161 TYR A CA 1
ATOM 1243 C C . TYR A 1 161 ? -1.110 4.497 13.806 1.00 82.12 161 TYR A C 1
ATOM 1245 O O . TYR A 1 161 ? -1.146 4.009 12.679 1.00 82.12 161 TYR A O 1
ATOM 1253 N N . TYR A 1 162 ? -0.738 5.765 14.003 1.00 83.56 162 TYR A N 1
ATOM 1254 C CA . TYR A 1 162 ? -0.396 6.663 12.894 1.00 83.56 162 TYR A CA 1
ATOM 1255 C C . TYR A 1 162 ? 0.870 6.248 12.136 1.00 83.56 162 TYR A C 1
ATOM 1257 O O . TYR A 1 162 ? 0.930 6.406 10.919 1.00 83.56 162 TYR A O 1
ATOM 1265 N N . LEU A 1 163 ? 1.860 5.664 12.814 1.00 84.50 163 LEU A N 1
ATOM 1266 C CA . LEU A 1 163 ? 3.055 5.134 12.149 1.00 84.50 163 LEU A CA 1
ATOM 1267 C C . LEU A 1 163 ? 2.744 3.930 11.251 1.00 84.50 163 LEU A C 1
ATOM 1269 O O . LEU A 1 163 ? 3.340 3.792 10.183 1.00 84.50 163 LEU A O 1
ATOM 1273 N N . ILE A 1 164 ? 1.779 3.086 11.630 1.00 85.06 164 ILE A N 1
ATOM 1274 C CA . ILE A 1 164 ? 1.321 1.967 10.788 1.00 85.06 164 ILE A CA 1
ATOM 1275 C C . ILE A 1 164 ? 0.713 2.481 9.472 1.00 85.06 164 ILE A C 1
ATOM 1277 O O . ILE A 1 164 ? 0.902 1.853 8.430 1.00 85.06 164 ILE A O 1
ATOM 1281 N N . TYR A 1 165 ? 0.077 3.658 9.474 1.00 82.00 165 TYR A N 1
ATOM 1282 C CA . TYR A 1 165 ? -0.458 4.305 8.266 1.00 82.00 165 TYR A CA 1
ATOM 1283 C C . TYR A 1 165 ? 0.613 4.802 7.279 1.00 82.00 165 TYR A C 1
ATOM 1285 O O . TYR A 1 165 ? 0.274 5.292 6.205 1.00 82.00 165 TYR A O 1
ATOM 1293 N N . ALA A 1 166 ? 1.908 4.618 7.560 1.00 82.94 166 ALA A N 1
ATOM 1294 C CA . ALA A 1 166 ? 2.953 4.754 6.544 1.00 82.94 166 ALA A CA 1
ATOM 1295 C C . ALA A 1 166 ? 2.950 3.591 5.523 1.00 82.94 166 ALA A C 1
ATOM 1297 O O . ALA A 1 166 ? 3.416 3.757 4.392 1.00 82.94 166 ALA A O 1
ATOM 1298 N N . PHE A 1 167 ? 2.403 2.421 5.886 1.00 84.69 167 PHE A N 1
ATOM 1299 C CA . PHE A 1 167 ? 2.400 1.203 5.061 1.00 84.69 167 PHE A CA 1
ATOM 1300 C C . PHE A 1 167 ? 1.767 1.349 3.659 1.00 84.69 167 PHE A C 1
ATOM 1302 O O . PHE A 1 167 ? 2.38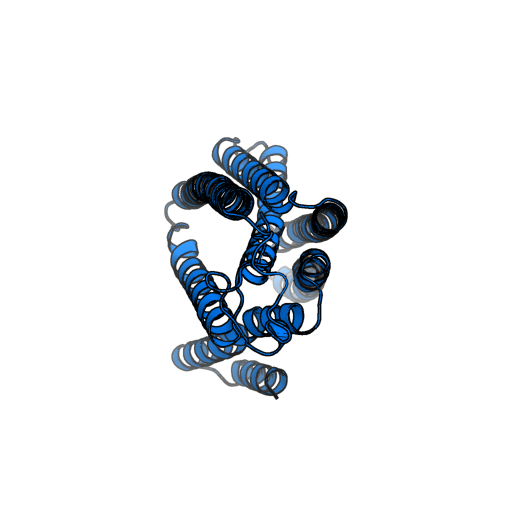9 0.878 2.699 1.00 84.69 167 PHE A O 1
ATOM 1309 N N . PRO A 1 168 ? 0.592 1.995 3.478 1.00 82.50 168 PRO A N 1
ATOM 1310 C CA . PRO A 1 168 ? -0.030 2.167 2.162 1.00 82.50 168 PRO A CA 1
ATOM 1311 C C . PRO A 1 168 ? 0.915 2.796 1.132 1.00 82.50 168 PRO A C 1
ATOM 1313 O O . PRO A 1 168 ? 0.942 2.375 -0.025 1.00 82.50 168 PRO A O 1
ATOM 1316 N N . THR A 1 169 ? 1.777 3.720 1.570 1.00 79.94 169 THR A N 1
ATOM 1317 C CA . THR A 1 169 ? 2.799 4.332 0.712 1.00 79.94 169 THR A CA 1
ATOM 1318 C C . THR A 1 169 ? 3.780 3.290 0.164 1.00 79.94 169 THR A C 1
ATOM 1320 O O . THR A 1 169 ? 4.095 3.292 -1.028 1.00 79.94 169 THR A O 1
ATOM 1323 N N . GLY A 1 170 ? 4.237 2.360 1.009 1.00 83.12 170 GLY A N 1
ATOM 1324 C CA . GLY A 1 170 ? 5.124 1.268 0.600 1.00 83.12 170 GLY A CA 1
ATOM 1325 C C . GLY A 1 170 ? 4.476 0.339 -0.430 1.00 83.12 170 GLY A C 1
ATOM 1326 O O . GLY A 1 170 ? 5.110 -0.027 -1.420 1.00 83.12 170 GLY A O 1
ATOM 1327 N N . TYR A 1 171 ? 3.189 0.027 -0.254 1.00 83.31 171 TYR A N 1
ATOM 1328 C CA . TYR A 1 171 ? 2.421 -0.781 -1.205 1.00 83.31 171 TYR A CA 1
ATOM 1329 C C . TYR A 1 171 ? 2.340 -0.133 -2.598 1.00 83.31 171 TYR A C 1
ATOM 1331 O O . TYR A 1 171 ? 2.496 -0.807 -3.614 1.00 83.31 171 TYR A O 1
ATOM 1339 N N . ILE A 1 172 ? 2.172 1.185 -2.682 1.00 84.00 172 ILE A N 1
ATOM 1340 C CA . ILE A 1 172 ? 2.059 1.881 -3.976 1.00 84.00 172 ILE A CA 1
ATOM 1341 C C . ILE A 1 172 ? 3.394 1.957 -4.7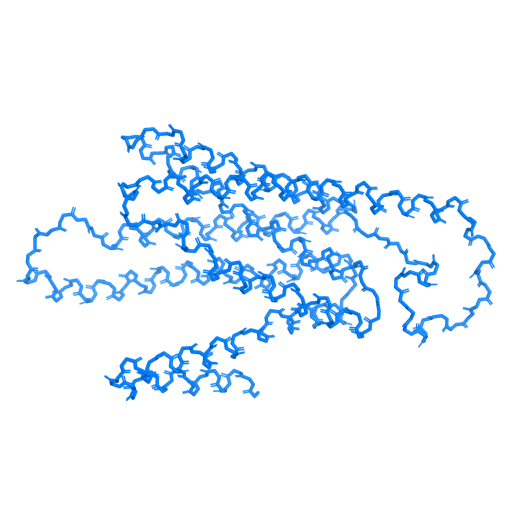02 1.00 84.00 172 ILE A C 1
ATOM 1343 O O . ILE A 1 172 ? 3.450 1.780 -5.922 1.00 84.00 172 ILE A O 1
ATOM 1347 N N . LEU A 1 173 ? 4.483 2.155 -3.961 1.00 85.25 173 LEU A N 1
ATOM 1348 C CA . LEU A 1 173 ? 5.822 2.049 -4.527 1.00 85.25 173 LEU A CA 1
ATOM 1349 C C . LEU A 1 173 ? 6.088 0.635 -5.059 1.00 85.25 173 LEU A C 1
ATOM 1351 O O . LEU A 1 173 ? 6.715 0.503 -6.108 1.00 85.25 173 LEU A O 1
ATOM 1355 N N . LEU A 1 174 ? 5.567 -0.408 -4.400 1.00 85.00 174 LEU A N 1
ATOM 1356 C CA . LEU A 1 174 ? 5.677 -1.793 -4.867 1.00 85.00 174 LEU A CA 1
ATOM 1357 C C . LEU A 1 174 ? 4.923 -1.997 -6.182 1.00 85.00 174 LEU A C 1
ATOM 1359 O O . LEU A 1 174 ? 5.490 -2.547 -7.123 1.00 85.00 174 LEU A O 1
ATOM 1363 N N . LEU A 1 175 ? 3.688 -1.500 -6.282 1.00 83.50 175 LEU A N 1
ATOM 1364 C CA . LEU A 1 175 ? 2.904 -1.558 -7.519 1.00 83.50 175 LEU A CA 1
ATOM 1365 C C . LEU A 1 175 ? 3.579 -0.799 -8.671 1.00 83.50 175 LEU A C 1
ATOM 1367 O O . LEU A 1 175 ? 3.640 -1.300 -9.796 1.00 83.50 175 LEU A O 1
ATOM 1371 N N . SER A 1 176 ? 4.136 0.380 -8.383 1.00 83.56 176 SER A N 1
ATOM 1372 C CA . SER A 1 176 ? 4.900 1.188 -9.341 1.00 83.56 176 SER A CA 1
ATOM 1373 C C . SER A 1 176 ? 6.182 0.485 -9.793 1.00 83.56 176 SER A C 1
ATOM 1375 O O . SER A 1 176 ? 6.513 0.483 -10.977 1.00 83.56 176 SER A O 1
ATOM 1377 N N . MET A 1 177 ? 6.893 -0.168 -8.873 1.00 81.31 177 MET A N 1
ATOM 1378 C CA . MET A 1 177 ? 8.122 -0.896 -9.178 1.00 81.31 177 MET A CA 1
ATOM 1379 C C . MET A 1 177 ? 7.850 -2.184 -9.964 1.00 81.31 177 MET A C 1
ATOM 1381 O O . MET A 1 177 ? 8.534 -2.444 -10.952 1.00 81.31 177 MET A O 1
ATOM 1385 N N . ALA A 1 178 ? 6.818 -2.949 -9.597 1.00 81.31 178 ALA A N 1
ATOM 1386 C CA . ALA A 1 178 ? 6.369 -4.114 -10.359 1.00 81.31 178 ALA A CA 1
ATOM 1387 C C . ALA A 1 178 ? 5.996 -3.708 -11.792 1.00 81.31 178 ALA A C 1
ATOM 1389 O O . ALA A 1 178 ? 6.479 -4.285 -12.761 1.00 81.31 178 ALA A O 1
ATOM 1390 N N . SER A 1 179 ? 5.228 -2.629 -11.923 1.00 75.94 179 SER A N 1
ATOM 1391 C CA . SER A 1 179 ? 4.832 -2.050 -13.205 1.00 75.94 179 SER A CA 1
ATOM 1392 C C . SER A 1 179 ? 6.011 -1.582 -14.072 1.00 75.94 179 SER A C 1
ATOM 1394 O O . SER A 1 179 ? 5.971 -1.727 -15.295 1.00 75.94 179 SER A O 1
ATOM 1396 N N . ALA A 1 180 ? 7.063 -1.030 -13.462 1.00 75.81 180 ALA A N 1
ATOM 1397 C CA . ALA A 1 180 ? 8.241 -0.526 -14.169 1.00 75.81 180 ALA A CA 1
ATOM 1398 C C . ALA A 1 180 ? 9.218 -1.634 -14.604 1.00 75.81 180 ALA A C 1
ATOM 1400 O O . ALA A 1 180 ? 9.964 -1.436 -15.564 1.00 75.81 180 ALA A O 1
ATOM 1401 N N . ASN A 1 181 ? 9.206 -2.782 -13.916 1.00 80.06 181 ASN A N 1
ATOM 1402 C CA . ASN A 1 181 ? 10.142 -3.896 -14.116 1.00 80.06 181 ASN A CA 1
ATOM 1403 C C . ASN A 1 181 ? 9.618 -5.014 -15.023 1.00 80.06 181 ASN A C 1
ATOM 1405 O O . ASN A 1 181 ? 10.320 -5.997 -15.250 1.00 80.06 181 ASN A O 1
ATOM 1409 N N . ILE A 1 182 ? 8.409 -4.869 -15.564 1.00 78.44 182 ILE A N 1
ATOM 1410 C CA . ILE A 1 182 ? 7.786 -5.866 -16.435 1.00 78.44 182 ILE A CA 1
ATOM 1411 C C . ILE A 1 182 ? 7.544 -5.238 -17.809 1.00 78.44 182 ILE A C 1
ATOM 1413 O O . ILE A 1 182 ? 6.868 -4.216 -17.924 1.00 78.44 182 ILE A O 1
ATOM 1417 N N . ALA A 1 183 ? 8.082 -5.860 -18.858 1.00 71.12 183 ALA A N 1
ATOM 1418 C CA . ALA A 1 183 ? 7.785 -5.545 -20.258 1.00 71.12 183 ALA A CA 1
ATOM 1419 C C . ALA A 1 183 ? 7.020 -6.702 -20.918 1.00 71.12 183 ALA A C 1
ATOM 1421 O O . ALA A 1 183 ? 7.082 -7.836 -20.436 1.00 71.12 183 ALA A O 1
ATOM 1422 N N . GLY A 1 184 ? 6.291 -6.417 -21.999 1.00 71.88 184 GLY A N 1
ATOM 1423 C CA . GLY A 1 184 ? 5.343 -7.348 -22.610 1.00 71.88 184 GLY A CA 1
ATOM 1424 C C . GLY A 1 184 ? 3.919 -7.153 -22.092 1.00 71.88 184 GLY A C 1
ATOM 1425 O O . GLY A 1 184 ? 3.679 -7.239 -20.883 1.00 71.88 184 GLY A O 1
ATOM 1426 N N . HIS A 1 185 ? 2.956 -6.929 -22.989 1.00 75.50 185 HIS A N 1
ATOM 1427 C CA . HIS A 1 185 ? 1.546 -6.740 -22.628 1.00 75.50 185 HIS A CA 1
ATOM 1428 C C . HIS A 1 185 ? 0.988 -7.943 -21.850 1.00 75.50 185 HIS A C 1
ATOM 1430 O O . HIS A 1 185 ? 0.468 -7.792 -20.744 1.00 75.50 185 HIS A O 1
ATOM 1436 N N . THR A 1 186 ? 1.181 -9.159 -22.368 1.00 80.44 186 THR A N 1
ATOM 1437 C CA . THR A 1 186 ? 0.704 -10.397 -21.730 1.00 80.44 186 THR A CA 1
ATOM 1438 C C . THR A 1 186 ? 1.337 -10.611 -20.355 1.00 80.44 186 THR A C 1
ATOM 1440 O O . THR A 1 186 ? 0.636 -10.918 -19.394 1.00 80.44 186 THR A O 1
ATOM 1443 N N . LYS A 1 187 ? 2.651 -10.376 -20.216 1.00 77.44 187 LYS A N 1
ATOM 1444 C CA . LYS A 1 187 ? 3.357 -10.537 -18.934 1.00 77.44 187 LYS A CA 1
ATOM 1445 C C . LYS A 1 187 ? 2.878 -9.519 -17.896 1.00 77.44 187 LYS A C 1
ATOM 1447 O O . LYS A 1 187 ? 2.646 -9.894 -16.749 1.00 77.44 187 LYS A O 1
ATOM 1452 N N . LYS A 1 188 ? 2.679 -8.255 -18.292 1.00 78.94 188 LYS A N 1
ATOM 1453 C CA . LYS A 1 188 ? 2.133 -7.207 -17.412 1.00 78.94 188 LYS A CA 1
ATOM 1454 C C . LYS A 1 188 ? 0.747 -7.567 -16.890 1.00 78.94 188 LYS A C 1
ATOM 1456 O O . LYS A 1 188 ? 0.511 -7.454 -15.690 1.00 78.94 188 LYS A O 1
ATOM 1461 N N . VAL A 1 189 ? -0.155 -8.008 -17.770 1.00 81.38 189 VAL A N 1
ATOM 1462 C CA . VAL A 1 189 ? -1.513 -8.405 -17.373 1.00 81.38 189 VAL A CA 1
ATOM 1463 C C . VAL A 1 189 ? -1.456 -9.578 -16.394 1.00 81.38 189 VAL A C 1
ATOM 1465 O O . VAL A 1 189 ? -2.016 -9.473 -15.306 1.00 81.38 189 VAL A O 1
ATOM 1468 N N . THR A 1 190 ? -0.706 -10.638 -16.713 1.00 85.19 190 THR A N 1
ATOM 1469 C CA . THR A 1 190 ? -0.591 -11.823 -15.848 1.00 85.19 190 THR A CA 1
ATOM 1470 C C . THR A 1 190 ? -0.032 -11.488 -14.465 1.00 85.19 190 THR A C 1
ATOM 1472 O O . THR A 1 190 ? -0.594 -11.914 -13.457 1.00 85.19 190 THR A O 1
ATOM 1475 N N . VAL A 1 191 ? 1.045 -10.700 -14.380 1.00 83.38 191 VAL A N 1
ATOM 1476 C CA . VAL A 1 191 ? 1.638 -10.352 -13.079 1.00 83.38 191 VAL A CA 1
ATOM 1477 C C . VAL A 1 191 ? 0.720 -9.438 -12.267 1.00 83.38 191 VAL A C 1
ATOM 1479 O O . VAL A 1 191 ? 0.558 -9.659 -11.069 1.00 83.38 191 VAL A O 1
ATOM 1482 N N . ASN A 1 192 ? 0.053 -8.470 -12.898 1.00 81.31 192 ASN A N 1
ATOM 1483 C CA . ASN A 1 192 ? -0.921 -7.625 -12.205 1.00 81.31 192 ASN A CA 1
ATOM 1484 C C . ASN A 1 192 ? -2.112 -8.438 -11.668 1.00 81.31 192 ASN A C 1
ATOM 1486 O O . ASN A 1 192 ? -2.580 -8.176 -10.559 1.00 81.31 192 ASN A O 1
ATOM 1490 N N . SER A 1 193 ? -2.571 -9.454 -12.406 1.00 82.69 193 SER A N 1
ATOM 1491 C CA . SER A 1 193 ? -3.592 -10.392 -11.927 1.00 82.69 193 SER A CA 1
ATOM 1492 C C . SER A 1 193 ? -3.110 -11.206 -10.723 1.00 82.69 193 SER A C 1
ATOM 1494 O O . SER A 1 193 ? -3.849 -11.339 -9.750 1.00 82.69 193 SER A O 1
ATOM 1496 N N . LEU A 1 194 ? -1.866 -11.698 -10.737 1.00 86.62 194 LEU A N 1
ATOM 1497 C CA . LEU A 1 194 ? -1.283 -12.426 -9.602 1.00 86.62 194 LEU A CA 1
ATOM 1498 C C . LEU A 1 194 ? -1.142 -11.543 -8.352 1.00 86.62 194 LEU A C 1
ATOM 1500 O O . LEU A 1 194 ? -1.467 -11.989 -7.252 1.00 86.62 194 LEU A O 1
ATOM 1504 N N . LEU A 1 195 ? -0.725 -10.282 -8.513 1.00 83.81 195 LEU A N 1
ATOM 1505 C CA . LEU A 1 195 ? -0.658 -9.313 -7.412 1.00 83.81 195 LEU A CA 1
ATOM 1506 C C . LEU A 1 195 ? -2.036 -9.075 -6.781 1.00 83.81 195 LEU A C 1
ATOM 1508 O O . LEU A 1 195 ? -2.156 -9.033 -5.556 1.00 83.81 195 LEU A O 1
ATOM 1512 N N . LEU A 1 196 ? -3.084 -8.967 -7.602 1.00 82.94 196 LEU A N 1
ATOM 1513 C CA . LEU A 1 196 ? -4.454 -8.814 -7.116 1.00 82.94 196 LEU A CA 1
ATOM 1514 C C . LEU A 1 196 ? -4.934 -10.058 -6.360 1.00 82.94 196 LEU A C 1
ATOM 1516 O O . LEU A 1 196 ? -5.527 -9.920 -5.293 1.00 82.94 196 LEU A O 1
ATOM 1520 N N . ILE A 1 197 ? -4.665 -11.258 -6.884 1.00 86.38 197 ILE A N 1
ATOM 1521 C CA . ILE A 1 197 ? -5.004 -12.514 -6.201 1.00 86.38 197 ILE A CA 1
ATOM 1522 C C . ILE A 1 197 ? -4.330 -12.548 -4.826 1.00 86.38 197 ILE A C 1
ATOM 1524 O O . ILE A 1 197 ? -5.004 -12.804 -3.832 1.00 86.38 197 ILE A O 1
ATOM 1528 N N . GLY A 1 198 ? -3.041 -12.204 -4.748 1.00 85.81 198 GLY A N 1
ATOM 1529 C CA . GLY A 1 198 ? -2.316 -12.106 -3.479 1.00 85.81 198 GLY A CA 1
ATOM 1530 C C . GLY A 1 198 ? -2.950 -11.109 -2.505 1.00 85.81 198 GLY A C 1
ATOM 1531 O O . GLY A 1 198 ? -3.171 -11.441 -1.341 1.00 85.81 198 GLY A O 1
ATOM 1532 N N . TYR A 1 199 ? -3.321 -9.917 -2.983 1.00 84.00 199 TYR A N 1
ATOM 1533 C CA . TYR A 1 199 ? -4.023 -8.910 -2.181 1.00 84.00 199 TYR A CA 1
ATOM 1534 C C . TYR A 1 199 ? -5.379 -9.417 -1.656 1.00 84.00 199 TYR A C 1
ATOM 1536 O O . TYR A 1 199 ? -5.705 -9.241 -0.482 1.00 84.00 199 TYR A O 1
ATOM 1544 N N . CYS A 1 200 ? -6.168 -10.089 -2.498 1.00 84.44 200 CYS A N 1
ATOM 1545 C CA . CYS A 1 200 ? -7.456 -10.664 -2.111 1.00 84.44 200 CYS A CA 1
ATOM 1546 C C . CYS A 1 200 ? -7.305 -11.793 -1.084 1.00 84.44 200 CYS A C 1
ATOM 1548 O O . CYS A 1 200 ? -8.018 -11.794 -0.083 1.00 84.44 200 CYS A O 1
ATOM 1550 N N . VAL A 1 201 ? -6.361 -12.715 -1.294 1.00 87.75 201 VAL A N 1
ATOM 1551 C CA . VAL A 1 201 ? -6.060 -13.802 -0.349 1.00 87.75 201 VAL A CA 1
ATOM 1552 C C . VAL A 1 201 ? -5.615 -13.231 0.998 1.00 87.75 201 VAL A C 1
ATOM 1554 O O . VAL A 1 201 ? -6.116 -13.653 2.039 1.00 87.75 201 VAL A O 1
ATOM 1557 N N . GLY A 1 202 ? -4.754 -12.210 0.986 1.00 84.94 202 GLY A N 1
ATOM 1558 C CA . GLY A 1 202 ? -4.336 -11.501 2.195 1.00 84.94 202 GLY A CA 1
ATOM 1559 C C . GLY A 1 202 ? -5.516 -10.918 2.974 1.00 84.94 202 GLY A C 1
ATOM 1560 O O . GLY A 1 202 ? -5.606 -11.118 4.181 1.00 84.94 202 GLY A O 1
ATOM 1561 N N . ASN A 1 203 ? -6.473 -10.282 2.293 1.00 85.25 203 ASN A N 1
ATOM 1562 C CA . ASN A 1 203 ? -7.667 -9.725 2.940 1.00 85.25 203 ASN A CA 1
ATOM 1563 C C . ASN A 1 203 ? -8.616 -10.787 3.520 1.00 85.25 203 ASN A C 1
ATOM 1565 O O . ASN A 1 203 ? -9.358 -10.482 4.451 1.00 85.25 203 ASN A O 1
ATOM 1569 N N . ILE A 1 204 ? -8.612 -12.014 2.991 1.00 86.38 204 ILE A N 1
ATOM 1570 C CA . ILE A 1 204 ? -9.397 -13.132 3.542 1.00 86.38 204 ILE A CA 1
ATOM 1571 C C . ILE A 1 204 ? -8.732 -13.676 4.811 1.00 86.38 204 ILE A C 1
ATOM 1573 O O . ILE A 1 204 ? -9.410 -13.958 5.798 1.00 86.38 204 ILE A O 1
ATOM 1577 N N . ILE A 1 205 ? -7.404 -13.811 4.789 1.00 87.69 205 ILE A N 1
ATOM 1578 C CA . ILE A 1 205 ? -6.631 -14.394 5.888 1.00 87.69 205 ILE A CA 1
ATOM 1579 C C . ILE A 1 205 ? -6.454 -13.392 7.044 1.00 87.69 205 ILE A C 1
ATOM 1581 O O . ILE A 1 205 ? -6.542 -13.782 8.206 1.00 87.69 205 ILE A O 1
ATOM 1585 N N . ALA A 1 206 ? -6.233 -12.105 6.762 1.00 84.31 206 ALA A N 1
ATOM 1586 C CA . ALA A 1 206 ? -5.839 -11.117 7.772 1.00 84.31 206 ALA A CA 1
ATOM 1587 C C . ALA A 1 206 ? -6.818 -10.984 8.963 1.00 84.31 206 ALA A C 1
ATOM 1589 O O . ALA A 1 206 ? -6.352 -11.029 10.103 1.00 84.31 206 ALA A O 1
ATOM 1590 N N . PRO A 1 207 ? -8.153 -10.898 8.775 1.00 84.62 207 PRO A N 1
ATOM 1591 C CA . PRO A 1 207 ? -9.092 -10.807 9.897 1.00 84.62 207 PRO A CA 1
ATOM 1592 C C . PRO A 1 207 ? -9.093 -12.045 10.803 1.00 84.62 207 PRO A C 1
ATOM 1594 O O . PRO A 1 207 ? -9.425 -11.936 11.980 1.00 84.62 207 PRO A O 1
ATOM 1597 N N . GLN A 1 208 ? -8.679 -13.211 10.293 1.00 86.69 208 GLN A N 1
ATOM 1598 C CA . GLN A 1 208 ? -8.671 -14.470 11.051 1.00 86.69 208 GLN A CA 1
ATOM 1599 C C . GLN A 1 208 ? -7.636 -14.475 12.187 1.00 86.69 208 GLN A C 1
ATOM 1601 O O . GLN A 1 208 ? -7.757 -15.247 13.140 1.00 86.69 208 GLN A O 1
ATOM 1606 N N . PHE A 1 209 ? -6.633 -13.593 12.124 1.00 82.94 209 PHE A N 1
ATOM 1607 C CA . PHE A 1 209 ? -5.665 -13.407 13.206 1.00 82.94 209 PHE A CA 1
ATOM 1608 C C . PHE A 1 209 ? -6.221 -12.577 14.376 1.00 82.94 209 PHE A C 1
ATOM 1610 O O . PHE A 1 209 ? -5.702 -12.663 15.490 1.00 82.94 209 PHE A O 1
ATOM 1617 N N . PHE A 1 210 ? -7.303 -11.818 14.167 1.00 83.12 210 PHE A N 1
ATOM 1618 C CA . PHE A 1 210 ? -7.949 -10.994 15.192 1.00 83.12 210 PHE A CA 1
ATOM 1619 C C . PHE A 1 210 ? -9.072 -11.768 15.891 1.00 83.12 210 PHE A C 1
ATOM 1621 O O . PHE A 1 210 ? -10.259 -11.490 15.727 1.00 83.12 210 PHE A O 1
ATOM 1628 N N . LYS A 1 211 ? -8.684 -12.767 16.689 1.00 80.94 211 LYS A N 1
ATOM 1629 C CA . LYS A 1 211 ? -9.627 -13.604 17.444 1.00 80.94 211 LYS A CA 1
ATOM 1630 C C . LYS A 1 211 ? -10.295 -12.829 18.581 1.00 80.94 211 LYS A C 1
ATOM 1632 O O . LYS A 1 211 ? -9.636 -12.090 19.313 1.00 80.94 211 LYS A O 1
ATOM 1637 N N . SER A 1 212 ? -11.590 -13.065 18.779 1.00 77.75 212 SER A N 1
ATOM 1638 C CA . SER A 1 212 ? -12.398 -12.467 19.852 1.00 77.75 212 SER A CA 1
ATOM 1639 C C . SER A 1 212 ? -11.885 -12.785 21.260 1.00 77.75 212 SER A C 1
ATOM 1641 O O . SER A 1 212 ? -12.036 -11.948 22.147 1.00 77.75 212 SER A O 1
ATOM 1643 N N . ASP A 1 213 ? -11.213 -13.923 21.439 1.00 77.19 213 ASP A N 1
ATOM 1644 C CA . ASP A 1 213 ? -10.666 -14.374 22.730 1.00 77.19 213 ASP A CA 1
ATOM 1645 C C . ASP A 1 213 ? -9.453 -13.551 23.190 1.00 77.19 213 ASP A C 1
ATOM 1647 O O . ASP A 1 213 ? -9.028 -13.641 24.336 1.00 77.19 213 ASP A O 1
ATOM 1651 N N . GLN A 1 214 ? -8.878 -12.738 22.298 1.00 73.12 214 GLN A N 1
ATOM 1652 C CA . GLN A 1 214 ? -7.687 -11.929 22.572 1.00 73.12 214 GLN A CA 1
ATOM 1653 C C . GLN A 1 214 ? -8.006 -10.455 22.806 1.00 73.12 214 GLN A C 1
ATOM 1655 O O . GLN A 1 214 ? -7.100 -9.613 22.831 1.00 73.12 214 GLN A O 1
ATOM 1660 N N . LYS A 1 215 ? -9.288 -10.121 22.975 1.00 69.69 215 LYS A N 1
ATOM 1661 C CA . LYS A 1 215 ? -9.701 -8.787 23.407 1.00 69.69 215 LYS A CA 1
ATOM 1662 C C . LYS A 1 215 ? -9.019 -8.442 24.741 1.00 69.69 215 LYS A C 1
ATOM 1664 O O . LYS A 1 215 ? -8.981 -9.294 25.623 1.00 69.69 215 LYS A O 1
ATOM 1669 N N . PRO A 1 216 ? -8.500 -7.215 24.932 1.00 66.81 216 PRO A N 1
ATOM 1670 C CA . PRO A 1 216 ? -8.469 -6.077 24.008 1.00 66.81 216 PRO A CA 1
ATOM 1671 C C . PRO A 1 216 ? -7.151 -5.916 23.214 1.00 66.81 216 PRO A C 1
ATOM 1673 O O . PRO A 1 216 ? -7.019 -4.938 22.482 1.00 66.81 216 PRO A O 1
ATOM 1676 N N . ARG A 1 217 ? -6.145 -6.799 23.360 1.00 66.06 217 ARG A N 1
ATOM 1677 C CA . ARG A 1 217 ? -4.791 -6.603 22.765 1.00 66.06 217 ARG A CA 1
ATOM 1678 C C . ARG A 1 217 ? -4.630 -7.180 21.380 1.00 66.06 217 ARG A C 1
ATOM 1680 O O . ARG A 1 217 ? -3.789 -6.698 20.633 1.00 66.06 217 ARG A O 1
ATOM 1687 N N . TYR A 1 218 ? -5.402 -8.217 21.068 1.00 78.44 218 TYR A N 1
ATOM 1688 C CA . TYR A 1 218 ? -5.288 -8.980 19.830 1.00 78.44 218 TYR A CA 1
ATOM 1689 C C . TYR A 1 218 ? -3.824 -9.321 19.512 1.00 78.44 218 TYR A C 1
ATOM 1691 O O . TYR A 1 218 ? -3.324 -9.017 18.431 1.00 78.44 218 TYR A O 1
ATOM 1699 N N . GLY A 1 219 ? -3.116 -9.912 20.484 1.00 79.12 219 GLY A N 1
ATOM 1700 C CA . GLY A 1 219 ? -1.668 -10.130 20.408 1.00 79.12 219 GLY A CA 1
ATOM 1701 C C . GLY A 1 219 ? -1.229 -10.913 19.167 1.00 79.12 219 GLY A C 1
ATOM 1702 O O . GLY A 1 219 ? -0.220 -10.555 18.565 1.00 79.12 219 GLY A O 1
ATOM 1703 N N . LEU A 1 220 ? -2.007 -11.914 18.726 1.00 83.62 220 LEU A N 1
ATOM 1704 C CA . LEU A 1 220 ? -1.730 -12.623 17.470 1.00 83.62 220 LEU A CA 1
ATOM 1705 C C . LEU A 1 220 ? -1.930 -11.732 16.245 1.00 83.62 220 LEU A C 1
ATOM 1707 O O . LEU A 1 220 ? -1.129 -11.801 15.320 1.00 83.62 220 LEU A O 1
ATOM 1711 N N . GLY A 1 221 ? -2.964 -10.890 16.239 1.00 83.56 221 GLY A N 1
ATOM 1712 C CA . GLY A 1 221 ? -3.225 -9.938 15.161 1.00 83.56 221 GLY A CA 1
ATOM 1713 C C . GLY A 1 221 ? -2.065 -8.963 14.992 1.00 83.56 221 GLY A C 1
ATOM 1714 O O . GLY A 1 221 ? -1.438 -8.920 13.934 1.00 83.56 221 GLY A O 1
ATOM 1715 N N . VAL A 1 222 ? -1.702 -8.255 16.063 1.00 84.06 222 VAL A N 1
ATOM 1716 C CA . VAL A 1 222 ? -0.584 -7.296 16.042 1.00 84.06 222 VAL A CA 1
ATOM 1717 C C . VAL A 1 222 ? 0.752 -7.994 15.758 1.00 84.06 222 VAL A C 1
ATOM 1719 O O . VAL A 1 222 ? 1.532 -7.507 14.940 1.00 84.06 222 VAL A O 1
ATOM 1722 N N . GLY A 1 223 ? 0.994 -9.166 16.354 1.00 86.25 223 GLY A N 1
ATOM 1723 C CA . GLY A 1 223 ? 2.193 -9.965 16.092 1.00 86.25 223 GLY A CA 1
ATOM 1724 C C . GLY A 1 223 ? 2.295 -10.433 14.636 1.00 86.25 223 GLY A C 1
ATOM 1725 O O . GLY A 1 223 ? 3.371 -10.363 14.044 1.00 86.25 223 GLY A O 1
ATOM 1726 N N . SER A 1 224 ? 1.180 -10.834 14.015 1.00 87.75 224 SER A N 1
ATOM 1727 C CA . SER A 1 224 ? 1.150 -11.220 12.598 1.00 87.75 224 SER A CA 1
ATOM 1728 C C . SER A 1 224 ? 1.513 -10.052 11.674 1.00 87.75 224 SER A C 1
ATOM 1730 O O . SER A 1 224 ? 2.264 -10.243 10.714 1.00 87.75 224 SER A O 1
ATOM 1732 N N . CYS A 1 225 ? 1.079 -8.827 12.001 1.00 87.75 225 CYS A N 1
ATOM 1733 C CA . CYS A 1 225 ? 1.472 -7.616 11.279 1.00 87.75 225 CYS A CA 1
ATOM 1734 C C . CYS A 1 225 ? 2.981 -7.357 11.389 1.00 87.75 225 CYS A C 1
ATOM 1736 O O . CYS A 1 225 ? 3.627 -7.104 10.375 1.00 87.75 225 CYS A O 1
ATOM 1738 N N . MET A 1 226 ? 3.557 -7.483 12.590 1.00 91.00 226 MET A N 1
ATOM 1739 C CA . MET A 1 226 ? 4.999 -7.304 12.812 1.00 91.00 226 MET A CA 1
ATOM 1740 C C . MET A 1 226 ? 5.828 -8.289 11.981 1.00 91.00 226 MET A C 1
ATOM 1742 O O . MET A 1 226 ? 6.752 -7.881 11.277 1.00 91.00 226 MET A O 1
ATOM 1746 N N . VAL A 1 227 ? 5.474 -9.578 12.023 1.00 92.50 227 VAL A N 1
ATOM 1747 C CA . VAL A 1 227 ? 6.156 -10.617 11.234 1.00 92.50 227 VAL A CA 1
ATOM 1748 C C . VAL A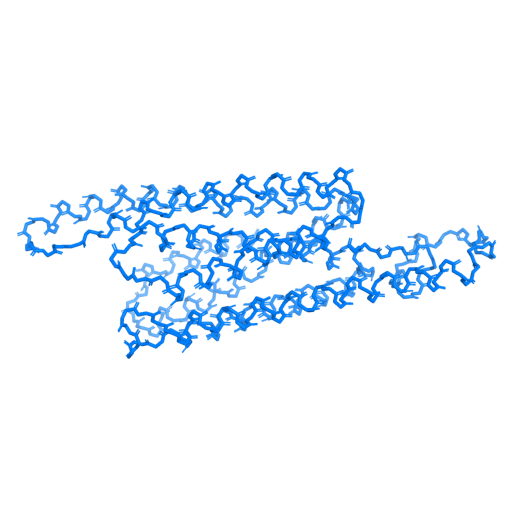 1 227 ? 6.025 -10.325 9.740 1.00 92.50 227 VAL A C 1
ATOM 1750 O O . VAL A 1 227 ? 7.015 -10.393 9.014 1.00 92.50 227 VAL A O 1
ATOM 1753 N N . SER A 1 228 ? 4.836 -9.927 9.284 1.00 90.62 228 SER A N 1
ATOM 1754 C CA . SER A 1 228 ? 4.596 -9.585 7.879 1.00 90.62 228 SER A CA 1
ATOM 1755 C C . SER A 1 228 ? 5.461 -8.407 7.421 1.00 90.62 228 SER A C 1
ATOM 1757 O O . SER A 1 228 ? 6.099 -8.492 6.373 1.00 90.62 228 SER A O 1
ATOM 1759 N N . PHE A 1 229 ? 5.554 -7.332 8.211 1.00 92.94 229 PHE A N 1
ATOM 1760 C CA . PHE A 1 229 ? 6.412 -6.190 7.883 1.00 92.94 229 PHE A CA 1
ATOM 1761 C C . PHE A 1 229 ? 7.897 -6.560 7.885 1.00 92.94 229 PHE A C 1
ATOM 1763 O O . PHE A 1 229 ? 8.613 -6.168 6.966 1.00 92.94 229 PHE A O 1
ATOM 1770 N N . ALA A 1 230 ? 8.358 -7.358 8.851 1.00 93.81 230 ALA A N 1
ATOM 1771 C CA . ALA A 1 230 ? 9.744 -7.821 8.899 1.00 93.81 230 ALA A CA 1
ATOM 1772 C C . ALA A 1 230 ? 10.114 -8.661 7.663 1.00 93.81 230 ALA A C 1
ATOM 1774 O O . ALA A 1 230 ? 11.138 -8.411 7.025 1.00 93.81 230 ALA A O 1
ATOM 1775 N N . VAL A 1 231 ? 9.252 -9.606 7.273 1.00 93.69 231 VAL A N 1
ATOM 1776 C CA . VAL A 1 231 ? 9.446 -10.425 6.065 1.00 93.69 231 VAL A CA 1
ATOM 1777 C C . VAL A 1 231 ? 9.459 -9.553 4.809 1.00 93.69 231 VAL A C 1
ATOM 1779 O O . VAL A 1 231 ? 10.329 -9.723 3.955 1.00 93.69 231 VAL A O 1
ATOM 1782 N N . LEU A 1 232 ? 8.547 -8.582 4.705 1.00 91.19 232 LEU A N 1
ATOM 1783 C CA . LEU A 1 232 ? 8.498 -7.658 3.571 1.00 91.19 232 LEU A CA 1
ATOM 1784 C C . LEU A 1 232 ? 9.758 -6.791 3.472 1.00 91.19 232 LEU A C 1
ATOM 1786 O O . LEU A 1 232 ? 10.269 -6.616 2.371 1.00 91.19 232 LEU A O 1
ATOM 1790 N N . ILE A 1 233 ? 10.305 -6.299 4.589 1.00 92.50 233 ILE A N 1
ATOM 1791 C CA . ILE A 1 233 ? 11.569 -5.541 4.595 1.00 92.50 233 ILE A CA 1
ATOM 1792 C C . ILE A 1 233 ? 12.699 -6.387 4.001 1.00 92.50 233 ILE A C 1
ATOM 1794 O O . ILE A 1 233 ? 13.411 -5.926 3.106 1.00 92.50 233 ILE A O 1
ATOM 1798 N N . VAL A 1 234 ? 12.836 -7.638 4.450 1.00 94.12 234 VAL A N 1
ATOM 1799 C CA . VAL A 1 234 ? 13.860 -8.559 3.935 1.00 94.12 234 VAL A CA 1
ATOM 1800 C C . VAL A 1 234 ? 13.652 -8.826 2.444 1.00 94.12 234 VAL A C 1
ATOM 1802 O O . VAL A 1 234 ? 14.608 -8.744 1.673 1.00 94.12 234 VAL A O 1
ATOM 1805 N N . MET A 1 235 ? 12.411 -9.076 2.012 1.00 91.12 235 MET A N 1
ATOM 1806 C CA . MET A 1 235 ? 12.100 -9.294 0.596 1.00 91.12 235 MET A CA 1
ATOM 1807 C C . MET A 1 235 ? 12.411 -8.072 -0.274 1.00 91.12 235 MET A C 1
ATOM 1809 O O . MET A 1 235 ? 12.957 -8.231 -1.363 1.00 91.12 235 MET A O 1
ATOM 1813 N N . VAL A 1 236 ? 12.110 -6.855 0.186 1.00 90.62 236 VAL A N 1
ATOM 1814 C CA . VAL A 1 236 ? 12.388 -5.617 -0.562 1.00 90.62 236 VAL A CA 1
ATOM 1815 C C . VAL A 1 236 ? 13.892 -5.380 -0.692 1.00 90.62 236 VAL A C 1
ATOM 1817 O O . VAL A 1 236 ? 14.368 -5.026 -1.772 1.00 90.62 236 VAL A O 1
ATOM 1820 N N . ILE A 1 237 ? 14.661 -5.628 0.372 1.00 90.75 237 ILE A N 1
ATOM 1821 C CA . ILE A 1 237 ? 16.127 -5.535 0.337 1.00 90.75 237 ILE A CA 1
ATOM 1822 C C . ILE A 1 237 ? 16.711 -6.592 -0.610 1.00 90.75 237 ILE A C 1
ATOM 1824 O O . ILE A 1 237 ? 17.549 -6.261 -1.450 1.00 90.75 237 ILE A O 1
ATOM 1828 N N . ALA A 1 238 ? 16.240 -7.839 -0.534 1.00 90.88 238 ALA A N 1
ATOM 1829 C CA . ALA A 1 238 ? 16.669 -8.912 -1.429 1.00 90.88 238 ALA A CA 1
ATOM 1830 C C . ALA A 1 238 ? 16.357 -8.585 -2.898 1.00 90.88 238 ALA A C 1
ATOM 1832 O O . ALA A 1 238 ? 17.217 -8.745 -3.765 1.00 90.88 238 ALA A O 1
ATOM 1833 N N . LEU A 1 239 ? 15.163 -8.052 -3.173 1.00 88.56 239 LEU A N 1
ATOM 1834 C CA . LEU A 1 239 ? 14.760 -7.617 -4.507 1.00 88.56 239 LEU A CA 1
ATOM 1835 C C . LEU A 1 239 ? 15.653 -6.481 -5.020 1.00 88.56 239 LEU A C 1
ATOM 1837 O O . LEU A 1 239 ? 16.084 -6.520 -6.169 1.00 88.56 239 LEU A O 1
ATOM 1841 N N . ARG A 1 240 ? 16.010 -5.511 -4.170 1.00 88.44 240 ARG A N 1
ATOM 1842 C CA . ARG A 1 240 ? 16.956 -4.443 -4.526 1.00 88.44 240 ARG A CA 1
ATOM 1843 C C . ARG A 1 240 ? 18.325 -5.005 -4.912 1.00 88.44 240 ARG A C 1
ATOM 1845 O O . ARG A 1 240 ? 18.871 -4.607 -5.940 1.00 88.44 240 ARG A O 1
ATOM 1852 N N . ILE A 1 241 ? 18.874 -5.922 -4.111 1.00 87.75 241 ILE A N 1
ATOM 1853 C CA . ILE A 1 241 ? 20.172 -6.561 -4.384 1.00 87.75 241 ILE A CA 1
ATOM 1854 C C . ILE A 1 241 ? 20.110 -7.334 -5.704 1.00 87.75 241 ILE A C 1
ATOM 1856 O O . ILE A 1 241 ? 20.999 -7.185 -6.540 1.00 87.75 241 ILE A O 1
ATOM 1860 N N . TYR A 1 242 ? 19.043 -8.105 -5.922 1.00 88.00 242 TYR A N 1
ATOM 1861 C CA . TYR A 1 242 ? 18.842 -8.879 -7.144 1.00 88.00 242 TYR A CA 1
ATOM 1862 C C . TYR A 1 242 ? 18.767 -7.990 -8.394 1.00 88.00 242 TYR A C 1
ATOM 1864 O O . TYR A 1 242 ? 19.500 -8.219 -9.356 1.00 88.00 242 TYR A O 1
ATOM 1872 N N . LEU A 1 243 ? 17.936 -6.942 -8.373 1.00 85.00 243 LEU A N 1
ATOM 1873 C CA . LEU A 1 243 ? 17.788 -6.017 -9.503 1.00 85.00 243 LEU A CA 1
ATOM 1874 C C . LEU A 1 243 ? 19.079 -5.221 -9.757 1.00 85.00 243 LEU A C 1
ATOM 1876 O O . LEU A 1 243 ? 19.458 -5.003 -10.910 1.00 85.00 243 LEU A O 1
ATOM 1880 N N . GLY A 1 244 ? 19.792 -4.834 -8.694 1.00 83.12 244 GLY A N 1
ATOM 1881 C CA . GLY A 1 244 ? 21.104 -4.192 -8.785 1.00 83.12 244 GLY A CA 1
ATOM 1882 C C . GLY A 1 244 ? 22.160 -5.107 -9.408 1.00 83.12 244 GLY A C 1
ATOM 1883 O O . GLY A 1 244 ? 22.868 -4.697 -10.329 1.00 83.12 244 GLY A O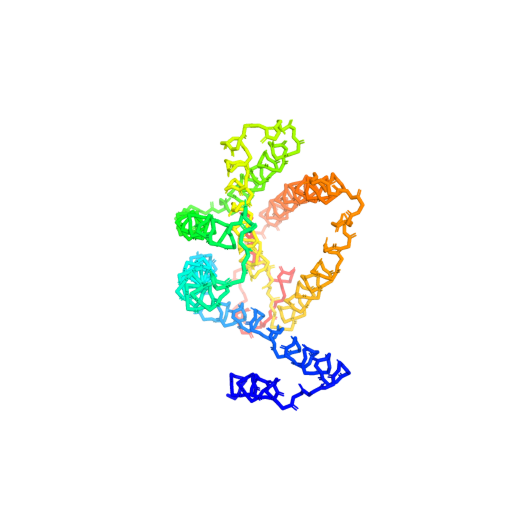 1
ATOM 1884 N N . TRP A 1 245 ? 22.220 -6.367 -8.971 1.00 82.94 245 TRP A N 1
ATOM 1885 C CA . TRP A 1 245 ? 23.103 -7.385 -9.541 1.00 82.94 245 TRP A CA 1
ATOM 1886 C C . TRP A 1 245 ? 22.795 -7.639 -11.018 1.00 82.94 245 TRP A C 1
ATOM 1888 O O . TRP A 1 245 ? 23.707 -7.678 -11.843 1.00 82.94 245 TRP A O 1
ATOM 1898 N N . GLN A 1 246 ? 21.515 -7.743 -11.377 1.00 81.31 246 GLN A N 1
ATOM 1899 C CA . GLN A 1 246 ? 21.090 -7.989 -12.751 1.00 81.31 246 GLN A CA 1
ATOM 1900 C C . GLN A 1 246 ? 21.434 -6.815 -13.679 1.00 81.31 246 GLN A C 1
ATOM 1902 O O . GLN A 1 246 ? 21.928 -7.032 -14.787 1.00 81.31 246 GLN A O 1
ATOM 1907 N N . ASN A 1 247 ? 21.247 -5.576 -13.213 1.00 83.00 247 ASN A N 1
ATOM 1908 C CA . ASN A 1 247 ? 21.682 -4.381 -13.935 1.00 83.00 247 ASN A CA 1
ATOM 1909 C C . ASN A 1 247 ? 23.208 -4.339 -14.104 1.00 83.00 247 ASN A C 1
ATOM 1911 O O . ASN A 1 247 ? 23.688 -3.997 -15.184 1.00 83.00 247 ASN A O 1
ATOM 1915 N N . ASN A 1 248 ? 23.974 -4.709 -13.073 1.00 80.44 248 ASN A N 1
ATOM 1916 C CA . ASN A 1 248 ? 25.435 -4.717 -13.148 1.00 80.44 248 ASN A CA 1
ATOM 1917 C C . ASN A 1 248 ? 25.949 -5.792 -14.117 1.00 80.44 248 ASN A C 1
ATOM 1919 O O . ASN A 1 248 ? 26.774 -5.503 -14.976 1.00 80.44 248 ASN A O 1
ATOM 1923 N N . LYS A 1 249 ? 25.378 -7.003 -14.064 1.00 78.69 249 LYS A N 1
ATOM 1924 C CA . LYS A 1 249 ? 25.695 -8.099 -14.992 1.00 78.69 249 LYS A CA 1
ATOM 1925 C C . LYS A 1 249 ? 25.441 -7.714 -16.453 1.00 78.69 249 LYS A C 1
ATOM 1927 O O . LYS A 1 249 ? 26.240 -8.059 -17.315 1.00 78.69 249 LYS A O 1
ATOM 1932 N N . ARG A 1 250 ? 24.356 -6.982 -16.733 1.00 71.12 250 ARG A N 1
ATOM 1933 C CA . ARG A 1 250 ? 24.040 -6.494 -18.088 1.00 71.12 250 ARG A CA 1
ATOM 1934 C C . ARG A 1 250 ? 24.968 -5.375 -18.553 1.00 71.12 250 ARG A C 1
ATOM 1936 O O . ARG A 1 250 ? 25.328 -5.357 -19.720 1.00 71.12 250 ARG A O 1
ATOM 1943 N N . ARG A 1 251 ? 25.407 -4.489 -17.651 1.00 69.50 251 ARG A N 1
ATOM 1944 C CA . ARG A 1 251 ? 26.420 -3.463 -17.962 1.00 69.50 251 ARG A CA 1
ATOM 1945 C C . ARG A 1 251 ? 27.788 -4.071 -18.277 1.00 69.50 251 ARG A C 1
ATOM 1947 O O . ARG A 1 251 ? 28.446 -3.613 -19.200 1.00 69.50 251 ARG A O 1
ATOM 1954 N N . SER A 1 252 ? 28.194 -5.112 -17.549 1.00 66.38 252 SER A N 1
ATOM 1955 C CA . SER A 1 252 ? 29.461 -5.822 -17.783 1.00 66.38 252 SER A CA 1
ATOM 1956 C C . SER A 1 252 ? 29.449 -6.731 -19.020 1.00 66.38 252 SER A C 1
ATOM 1958 O O . SER A 1 252 ? 30.512 -7.142 -19.466 1.00 66.38 252 SER A O 1
ATOM 1960 N N . GLY A 1 253 ? 28.273 -7.053 -19.569 1.00 64.75 253 GLY A N 1
ATOM 1961 C CA . GLY A 1 253 ? 28.104 -7.947 -20.721 1.00 64.75 253 GLY A CA 1
ATOM 1962 C C . GLY A 1 253 ? 28.292 -7.307 -22.102 1.00 64.75 253 GLY A C 1
ATOM 1963 O O . GLY A 1 253 ? 28.039 -7.988 -23.086 1.00 64.75 253 GLY A O 1
ATOM 1964 N N . GLY A 1 254 ? 28.714 -6.038 -22.180 1.00 54.56 254 GLY A N 1
ATOM 1965 C CA . GLY A 1 254 ? 28.960 -5.326 -23.441 1.00 54.56 254 GLY A CA 1
ATOM 1966 C C . GLY A 1 254 ? 27.679 -4.792 -24.091 1.00 54.56 254 GLY A C 1
ATOM 1967 O O . GLY A 1 254 ? 26.963 -5.510 -24.778 1.00 54.56 254 GLY A O 1
ATOM 1968 N N . MET A 1 255 ? 27.391 -3.503 -23.890 1.00 50.47 255 MET A N 1
ATOM 1969 C CA . MET A 1 255 ? 26.285 -2.790 -24.556 1.00 50.47 255 MET A CA 1
ATOM 1970 C C . MET A 1 255 ? 26.693 -2.231 -25.940 1.00 50.47 255 MET A C 1
ATOM 1972 O O . MET A 1 255 ? 25.860 -1.633 -26.619 1.00 50.47 255 MET A O 1
ATOM 1976 N N . ASP A 1 256 ? 27.952 -2.407 -26.357 1.00 49.16 256 ASP A N 1
ATOM 1977 C CA . ASP A 1 256 ? 28.499 -1.788 -27.575 1.00 49.16 256 ASP A CA 1
ATOM 1978 C C . ASP A 1 256 ? 28.128 -2.531 -28.875 1.00 49.16 256 ASP A C 1
ATOM 1980 O O . ASP A 1 256 ? 28.036 -1.899 -29.923 1.00 49.16 256 ASP A O 1
ATOM 1984 N N . ASP A 1 257 ? 27.783 -3.825 -28.825 1.00 46.53 257 ASP A N 1
ATOM 1985 C CA . ASP A 1 257 ? 27.494 -4.624 -30.035 1.00 46.53 257 ASP A CA 1
ATOM 1986 C C . ASP A 1 257 ? 26.022 -4.587 -30.513 1.00 46.53 257 ASP A C 1
ATOM 1988 O O . ASP A 1 257 ? 25.673 -5.203 -31.519 1.00 46.53 257 ASP A O 1
ATOM 1992 N N . LEU A 1 258 ? 25.119 -3.874 -29.825 1.00 51.78 258 LEU A N 1
ATOM 1993 C CA . LEU A 1 258 ? 23.659 -3.953 -30.063 1.00 51.78 258 LEU A CA 1
ATOM 1994 C C . LEU A 1 258 ? 23.021 -2.649 -30.577 1.00 51.78 258 LEU A C 1
ATOM 1996 O O . LEU A 1 258 ? 21.797 -2.479 -30.549 1.00 51.78 258 LEU A O 1
ATOM 2000 N N . VAL A 1 259 ? 23.834 -1.714 -31.073 1.00 50.00 259 VAL A N 1
ATOM 2001 C CA . VAL A 1 259 ? 23.376 -0.432 -31.646 1.00 50.00 259 VAL A CA 1
ATOM 2002 C C . VAL A 1 259 ? 22.699 -0.607 -33.025 1.00 50.00 259 VAL A C 1
ATOM 2004 O O . VAL A 1 259 ? 21.985 0.283 -33.478 1.00 50.00 259 VAL A O 1
ATOM 2007 N N . THR A 1 260 ? 22.810 -1.778 -33.659 1.00 48.66 260 THR A N 1
ATOM 2008 C CA . THR A 1 260 ? 22.473 -2.030 -35.076 1.00 48.66 260 THR A CA 1
ATOM 2009 C C . THR A 1 260 ? 21.200 -2.846 -35.344 1.00 48.66 260 THR A C 1
ATOM 2011 O O . THR A 1 260 ? 21.081 -3.453 -36.404 1.00 48.66 260 THR A O 1
ATOM 2014 N N . VAL A 1 261 ? 20.199 -2.850 -34.459 1.00 50.12 261 VAL A N 1
ATOM 2015 C CA . VAL A 1 261 ? 18.871 -3.396 -34.819 1.00 50.12 261 VAL A CA 1
ATOM 2016 C C . VAL A 1 261 ? 17.815 -2.304 -34.701 1.00 50.12 261 VAL A C 1
ATOM 2018 O O . VAL A 1 261 ? 17.164 -2.125 -33.669 1.00 50.12 261 VAL A O 1
ATOM 2021 N N . GLY A 1 262 ? 17.673 -1.535 -35.783 1.00 49.59 262 GLY A N 1
ATOM 2022 C CA . GLY A 1 262 ? 16.519 -0.664 -35.981 1.00 49.59 262 GLY A CA 1
ATOM 2023 C C . GLY A 1 262 ? 15.229 -1.481 -35.861 1.00 49.59 262 GLY A C 1
ATOM 2024 O O . GLY A 1 262 ? 15.147 -2.585 -36.392 1.00 49.59 262 GLY A O 1
ATOM 2025 N N . ASN A 1 263 ? 14.240 -0.934 -35.150 1.00 51.34 263 ASN A N 1
ATOM 2026 C CA . ASN A 1 263 ? 12.909 -1.505 -34.881 1.00 51.34 263 ASN A CA 1
ATOM 2027 C C . ASN A 1 263 ? 12.762 -2.488 -33.702 1.00 51.34 263 ASN A C 1
ATOM 2029 O O . ASN A 1 263 ? 11.712 -3.114 -33.581 1.00 51.34 263 ASN A O 1
ATOM 2033 N N . LEU A 1 264 ? 13.707 -2.560 -32.756 1.00 54.53 264 LEU A N 1
ATOM 2034 C CA . LEU A 1 264 ? 13.471 -3.257 -31.472 1.00 54.53 264 LEU A CA 1
ATOM 2035 C C . LEU A 1 264 ? 12.269 -2.696 -30.679 1.00 54.53 264 LEU A C 1
ATOM 2037 O O . LEU A 1 264 ? 11.696 -3.416 -29.871 1.00 54.53 264 LEU A O 1
ATOM 2041 N N . GLU A 1 265 ? 11.875 -1.439 -30.911 1.00 52.62 265 GLU A N 1
ATOM 2042 C CA . GLU A 1 265 ? 10.704 -0.807 -30.276 1.00 52.62 265 GLU A CA 1
ATOM 2043 C C . GLU A 1 265 ? 9.359 -1.337 -30.801 1.00 52.62 265 GLU A C 1
ATOM 2045 O O . GLU A 1 265 ? 8.360 -1.262 -30.090 1.00 52.62 265 GLU A O 1
ATOM 2050 N N . PHE A 1 266 ? 9.330 -1.894 -32.020 1.00 51.16 266 PHE A N 1
ATOM 2051 C CA . PHE A 1 266 ? 8.128 -2.498 -32.610 1.00 51.16 266 PHE A CA 1
ATOM 2052 C C . PHE A 1 266 ? 7.882 -3.927 -32.119 1.00 51.16 266 PHE A C 1
ATOM 2054 O O . PHE A 1 266 ? 6.742 -4.391 -32.109 1.00 51.16 266 PHE A O 1
ATOM 2061 N N . PHE A 1 267 ? 8.935 -4.630 -31.705 1.00 54.34 267 PHE A N 1
ATOM 2062 C CA . PHE A 1 267 ? 8.807 -5.944 -31.093 1.00 54.34 267 PHE A CA 1
ATOM 2063 C C . PHE A 1 267 ? 8.544 -5.755 -29.593 1.00 54.34 267 PHE A C 1
ATOM 2065 O O . PHE A 1 267 ? 9.389 -5.219 -28.880 1.00 54.34 267 PHE A O 1
ATOM 2072 N N . ASP A 1 268 ? 7.381 -6.197 -29.093 1.00 58.12 268 ASP A N 1
ATOM 2073 C CA . ASP A 1 268 ? 7.030 -6.188 -27.657 1.00 58.12 268 ASP A CA 1
ATOM 2074 C C . ASP A 1 268 ? 7.865 -7.233 -26.885 1.00 58.12 268 ASP A C 1
ATOM 2076 O O . ASP A 1 268 ? 7.372 -8.245 -26.383 1.00 58.12 268 ASP A O 1
ATOM 2080 N N . LEU A 1 269 ? 9.183 -7.023 -26.866 1.00 57.78 269 LEU A N 1
ATOM 2081 C CA . LEU A 1 269 ? 10.167 -7.910 -26.268 1.00 57.78 269 LEU A CA 1
ATOM 2082 C C . LEU A 1 269 ? 10.063 -7.861 -24.748 1.00 57.78 269 LEU A C 1
ATOM 2084 O O . LEU A 1 269 ? 10.018 -6.802 -24.115 1.00 57.78 269 LEU A O 1
ATOM 2088 N N . THR A 1 270 ? 10.081 -9.046 -24.150 1.00 62.72 270 THR A N 1
ATOM 2089 C CA . THR A 1 270 ? 10.016 -9.221 -22.701 1.00 62.72 270 THR A CA 1
ATOM 2090 C C . THR A 1 270 ? 11.268 -8.638 -22.031 1.00 62.72 270 THR A C 1
ATOM 2092 O O . THR A 1 270 ? 12.343 -8.582 -22.627 1.00 62.72 270 THR A O 1
ATOM 2095 N N . ASP A 1 271 ? 11.169 -8.242 -20.760 1.00 60.47 271 ASP A N 1
ATOM 2096 C CA . ASP A 1 271 ? 12.239 -7.582 -19.980 1.00 60.47 271 ASP A CA 1
ATOM 2097 C C . ASP A 1 271 ? 13.546 -8.388 -19.878 1.00 60.47 271 ASP A C 1
ATOM 2099 O O . ASP A 1 271 ? 14.607 -7.828 -19.602 1.00 60.47 271 ASP A O 1
ATOM 2103 N N . GLN A 1 272 ? 13.482 -9.703 -20.096 1.00 60.62 272 GLN A N 1
ATOM 2104 C CA . GLN A 1 272 ? 14.654 -10.580 -20.131 1.00 60.62 272 GLN A CA 1
ATOM 2105 C C . GLN A 1 272 ? 15.339 -10.629 -21.499 1.00 60.62 272 GLN A C 1
ATOM 2107 O O . GLN A 1 272 ? 16.537 -10.889 -21.554 1.00 60.62 272 GLN A O 1
ATOM 2112 N N . VAL A 1 273 ? 14.588 -10.379 -22.571 1.00 59.44 273 VAL A N 1
ATOM 2113 C CA . VAL A 1 273 ? 15.053 -10.465 -23.961 1.00 59.44 273 VAL A CA 1
ATOM 2114 C C . VAL A 1 273 ? 15.505 -9.097 -24.468 1.00 59.44 273 VAL A C 1
ATOM 2116 O O . VAL A 1 273 ? 16.374 -9.025 -25.326 1.00 59.44 273 VAL A O 1
ATOM 2119 N N . ASN A 1 274 ? 14.955 -8.005 -23.925 1.00 60.06 274 ASN A N 1
ATOM 2120 C CA . ASN A 1 274 ? 15.318 -6.651 -24.324 1.00 60.06 274 ASN A CA 1
ATOM 2121 C C . ASN A 1 274 ? 16.659 -6.206 -23.688 1.00 60.06 274 ASN A C 1
ATOM 2123 O O . ASN A 1 274 ? 16.702 -5.951 -22.479 1.00 60.06 274 ASN A O 1
ATOM 2127 N N . PRO A 1 275 ? 17.736 -6.030 -24.480 1.00 58.25 275 PRO A N 1
ATOM 2128 C CA . PRO A 1 275 ? 19.053 -5.656 -23.964 1.00 58.25 275 PRO A CA 1
ATOM 2129 C C . PRO A 1 275 ? 19.125 -4.208 -23.453 1.00 58.25 275 PRO A C 1
ATOM 2131 O O . PRO A 1 275 ? 19.950 -3.907 -22.596 1.00 58.25 275 PRO A O 1
ATOM 2134 N N . ARG A 1 276 ? 18.226 -3.313 -23.899 1.00 59.31 276 ARG A N 1
ATOM 2135 C CA . ARG A 1 276 ? 18.139 -1.919 -23.416 1.00 59.31 276 ARG A CA 1
ATOM 2136 C C . ARG A 1 276 ? 17.320 -1.777 -22.125 1.00 59.31 276 ARG A C 1
ATOM 2138 O O . ARG A 1 276 ? 17.179 -0.671 -21.602 1.00 59.31 276 ARG A O 1
ATOM 2145 N N . PHE A 1 277 ? 16.745 -2.863 -21.603 1.00 60.16 277 PHE A N 1
ATOM 2146 C CA . PHE A 1 277 ? 15.896 -2.807 -20.417 1.00 60.16 277 PHE A CA 1
ATOM 2147 C C . PHE A 1 277 ? 16.723 -2.677 -19.131 1.00 60.16 277 PHE A C 1
ATOM 2149 O O . PHE A 1 277 ? 17.384 -3.621 -18.690 1.00 60.16 277 PHE A O 1
ATOM 2156 N N . VAL A 1 278 ? 16.617 -1.510 -18.493 1.00 70.38 278 VAL A N 1
ATOM 2157 C CA . VAL A 1 278 ? 17.175 -1.240 -17.163 1.00 70.38 278 VAL A CA 1
ATOM 2158 C C . VAL A 1 278 ? 16.091 -1.448 -16.108 1.00 70.38 278 VAL A C 1
ATOM 2160 O O . VAL A 1 278 ? 15.016 -0.843 -16.194 1.00 70.38 278 VAL A O 1
ATOM 2163 N N . TYR A 1 279 ? 16.371 -2.295 -15.114 1.00 73.38 279 TYR A N 1
ATOM 2164 C CA . TYR A 1 279 ? 15.477 -2.490 -13.975 1.00 73.38 279 TYR A CA 1
ATOM 2165 C C . TYR A 1 279 ? 15.525 -1.286 -13.039 1.00 73.38 279 TYR A C 1
ATOM 2167 O O . TYR A 1 279 ? 16.598 -0.758 -12.742 1.00 73.38 279 TYR A O 1
ATOM 2175 N N . VAL A 1 280 ? 14.360 -0.886 -12.543 1.00 74.00 280 VAL A N 1
ATOM 2176 C CA . VAL A 1 280 ? 14.198 0.165 -11.541 1.00 74.00 280 VAL A CA 1
ATOM 2177 C C . VAL A 1 280 ? 14.092 -0.492 -10.172 1.00 74.00 280 VAL A C 1
ATOM 2179 O O . VAL A 1 280 ? 13.280 -1.395 -9.977 1.00 74.00 280 VAL A O 1
ATOM 2182 N N . TYR A 1 281 ? 14.895 -0.032 -9.223 1.00 67.38 281 TYR A N 1
ATOM 2183 C CA . TYR A 1 281 ? 14.913 -0.530 -7.852 1.00 67.38 281 TYR A CA 1
ATOM 2184 C C . TYR A 1 281 ? 14.731 0.610 -6.860 1.00 67.38 281 TYR A C 1
ATOM 2186 O O . TYR A 1 281 ? 15.045 1.781 -7.156 1.00 67.38 281 TYR A O 1
#

Organism: Talaromyces atroroseus (NCBI:txid1441469)

Sequence (281 aa):
MFRFVWGVILFMHVVCKDWSGLMAVRFFLGMAKGVVTPAFMLISTGWYARQDQPLRMGFWFSFNGIAQIVGGLLSYGLGHIHVFGNLLVENFGYGTLETTLLGMPAGALEFVLMMIITFVCMKFANTRSYCMTIALILALVGSAMVYAAPYHNKGTLLAGYYLIYAFPTGYILLLSMASANIAGHTKKVTVNSLLLIGYCVGNIIAPQFFKSDQKPRYGLGVGSCMVSFAVLIVMVIALRIYLGWQNNKRRSGGMDDLVTVGNLEFFDLTDQVNPRFVYVY

pLDDT: mean 76.23, std 12.46, range [34.22, 94.12]

Radius of gyration: 22.69 Å; chains: 1; bounding box: 64×30×66 Å

InterPro domains:
  IPR011701 Major facilitator superfamily [PF07690] (6-80)
  IPR036259 MFS transporter superfamily [G3DSA:1.20.1250.20] (2-85)
  IPR036259 MFS transporter superfamily [SSF103473] (4-240)

Secondary structure (DSSP, 8-state):
-HHHHHHHHHHHHHH--SHHHHHHHHHHHHHHHHTHHHHHHHHHHHHS-TTTHHHHHHHHHHHHHHHHHHHHHHHHHHHHHHHHHHTTS---S--HHHHHHTHHHHHHHHHHHHHHHHHHHHHSTT-HHHHHHHHHHHHHHHHHHHHHS-TT-HHHHHHHHHHHTTHHHHHHHHHHHHHHS--SHHHHHHHHHHHHHHHHHHHHHGGGGS-GGGTTT-HHHHHHHHHHHHHHHHHHHHHHHHHHHHHHHHHHT-SGGGTT-TTTTTS---TTT-TT-PPP-

Foldseek 3Di:
DLVVQLVVLVVQCVVDPDPVSNVVSVVVNVVSVLVPVLVQLVVLLVPDDLLCSLLSLLVVCLVVLVCLQVVLVVCLVVQVVVVVVCVVPDDDDDDPNVVSVLSNVLSVLLNVLSNVLSVVSSVDFQCLLVLLLVLLVLLLVLLVQLLPDDPVCVVSVSSSVSSNSSNVSSVSSVSSQLSLQKFDPVRSSVVSSVVSVVVVVCVVVLVVLQDPVPPPSSNSNSVVSNVVSVVVSVVSVVVSVVLVVVQVVLVVVDPPPPPPDPPPVVPRDILVRDSPRRRGD